Protein AF-A0A1J5KCP3-F1 (afdb_monomer_lite)

Foldseek 3Di:
DDPDDDDPPPPPPPPFFDFLVNLQADWDKAKFWFFDDDVSPWIKMWIWTDDRQKIKIWIDRDPQQIKIWIFRLQDPDQWIFIDPPDTDIGGDPDALVVDDDPLNVVLVVVLCCLVPRQLVGFDDDCRHCPGSNVVSNSVNLSSCCCSHVVDRDDPPDGRRVSVVVVVVPVPDDDPVQDQPPVPSDTPD

Secondary structure (DSSP, 8-state):
---------------PPPPHHHHHH--EEEEEEEEESSTT-EEEEEEEEEETTEEEEEEESSTT-EEEEEEETTSSSPEEEEESSSEEEEE--S-TTT---HHHHHHHHHHHIIIIIIITT--S-TT-TTSHHHHHHHHHHHHIIIIIT-PPP-TT---THHHHHHHHTTSS---S--B-TTT--B--

Sequence (188 aa):
MRLLKYSLILLSLNTFSFSGTDCFDSSFEVGVSHKSFPFGLLEKSLTVTKKGCELTFAHNQWKYLNKKWVVDICRDPIHIKAAEGSVDVFRKIASCNTVKNSFCKQYTKLKRVIEDDGLIFASGVKSEIESDHGKVYCSYVLIEEYLKKSVVFNKGQNYDHILKNNRNETASEDSGFSVDPTSGKANF

Structure (mmCIF, N/CA/C/O backbone):
data_AF-A0A1J5KCP3-F1
#
_entry.id   AF-A0A1J5KCP3-F1
#
loop_
_atom_site.group_PDB
_atom_site.id
_atom_site.type_symbol
_atom_site.label_atom_id
_atom_site.label_alt_id
_atom_site.label_comp_id
_atom_site.label_asym_id
_atom_site.label_entity_id
_atom_site.label_seq_id
_atom_site.pdbx_PDB_ins_code
_atom_site.Cartn_x
_atom_site.Cartn_y
_atom_site.Cartn_z
_atom_site.occupancy
_atom_site.B_iso_or_equiv
_atom_site.auth_seq_id
_atom_site.auth_comp_id
_atom_site.auth_asym_id
_atom_site.auth_atom_id
_atom_site.pdbx_PDB_model_num
ATOM 1 N N . MET A 1 1 ? -42.692 -4.786 47.411 1.00 42.44 1 MET A N 1
ATOM 2 C CA . MET A 1 1 ? -41.722 -3.989 46.625 1.00 42.44 1 MET A CA 1
ATOM 3 C C . MET A 1 1 ? -40.422 -4.781 46.506 1.00 42.44 1 MET A C 1
ATOM 5 O O . MET A 1 1 ? -39.677 -4.850 47.472 1.00 42.44 1 MET A O 1
ATOM 9 N N . ARG A 1 2 ? -40.179 -5.462 45.377 1.00 50.09 2 ARG A N 1
ATOM 10 C CA . ARG A 1 2 ? -38.896 -6.130 45.094 1.00 50.09 2 ARG A CA 1
ATOM 11 C C . ARG A 1 2 ? -38.138 -5.266 44.093 1.00 50.09 2 ARG A C 1
ATOM 13 O O . ARG A 1 2 ? -38.454 -5.272 42.910 1.00 50.09 2 ARG A O 1
ATOM 20 N N . LEU A 1 3 ? -37.184 -4.491 44.597 1.00 53.41 3 LEU A N 1
ATOM 21 C CA . LEU A 1 3 ? -36.225 -3.761 43.777 1.00 53.41 3 LEU A CA 1
ATOM 22 C C . LEU A 1 3 ? -35.253 -4.790 43.190 1.00 53.41 3 LEU A C 1
ATOM 24 O O . LEU A 1 3 ? -34.430 -5.358 43.909 1.00 53.41 3 LEU A O 1
ATOM 28 N N . LEU A 1 4 ? -35.398 -5.074 41.896 1.00 56.28 4 LEU A N 1
ATOM 29 C CA . LEU A 1 4 ? -34.387 -5.785 41.121 1.00 56.28 4 LEU A CA 1
ATOM 30 C C . LEU A 1 4 ? -33.109 -4.942 41.150 1.00 56.28 4 LEU A C 1
ATOM 32 O O . LEU A 1 4 ? -33.048 -3.844 40.604 1.00 56.28 4 LEU A O 1
ATOM 36 N N . LYS A 1 5 ? -32.111 -5.461 41.866 1.00 52.34 5 LYS A N 1
ATOM 37 C CA . LYS A 1 5 ? -30.745 -4.948 41.913 1.00 52.34 5 LYS A CA 1
ATOM 38 C C . LYS A 1 5 ? -30.157 -5.077 40.507 1.00 52.34 5 LYS A C 1
ATOM 40 O O . LYS A 1 5 ? -29.819 -6.180 40.087 1.00 52.34 5 LYS A O 1
ATOM 45 N N . TYR A 1 6 ? -30.073 -3.971 39.775 1.00 59.84 6 TYR A N 1
ATOM 46 C CA . TYR A 1 6 ? -29.379 -3.925 38.493 1.00 59.84 6 TYR A CA 1
ATOM 47 C C . TYR A 1 6 ? -27.887 -4.173 38.729 1.00 59.84 6 TYR A C 1
ATOM 49 O O . TYR A 1 6 ? -27.169 -3.314 39.236 1.00 59.84 6 TYR A O 1
ATOM 57 N N . SER A 1 7 ? -27.432 -5.379 38.396 1.00 62.53 7 SER A N 1
ATOM 58 C CA . SER A 1 7 ? -26.014 -5.691 38.274 1.00 62.53 7 SER A CA 1
ATOM 59 C C . SER A 1 7 ? -25.543 -5.121 36.936 1.00 62.53 7 SER A C 1
ATOM 61 O O . SER A 1 7 ? -25.812 -5.694 35.882 1.00 62.53 7 SER A O 1
ATOM 63 N N . LEU A 1 8 ? -24.913 -3.944 36.967 1.00 60.94 8 LEU A N 1
ATOM 64 C CA . LEU A 1 8 ? -24.155 -3.435 35.827 1.00 60.94 8 LEU A CA 1
ATOM 65 C C . LEU A 1 8 ? -22.903 -4.304 35.680 1.00 60.94 8 LEU A C 1
ATOM 67 O O . LEU A 1 8 ? -21.910 -4.114 36.380 1.00 60.94 8 LEU A O 1
ATOM 71 N N . ILE A 1 9 ? -22.967 -5.276 34.774 1.00 63.09 9 ILE A N 1
ATOM 72 C CA . ILE A 1 9 ? -21.787 -5.984 34.287 1.00 63.09 9 ILE A CA 1
ATOM 73 C C . ILE A 1 9 ? -21.024 -4.987 33.407 1.00 63.09 9 ILE A C 1
ATOM 75 O O . ILE A 1 9 ? -21.387 -4.747 32.258 1.00 63.09 9 ILE A O 1
ATOM 79 N N . LEU A 1 10 ? -19.993 -4.362 33.978 1.00 58.03 10 LEU A N 1
ATOM 80 C CA . LEU A 1 10 ? -18.979 -3.607 33.245 1.00 58.03 10 LEU A CA 1
ATOM 81 C C . LEU A 1 10 ? -18.179 -4.601 32.396 1.00 58.03 10 LEU A C 1
ATOM 83 O O . LEU A 1 10 ? -17.215 -5.204 32.864 1.00 58.03 10 LEU A O 1
ATOM 87 N N . LEU A 1 11 ? -18.614 -4.809 31.154 1.00 57.25 11 LEU A N 1
ATOM 88 C CA . LEU A 1 11 ? -17.836 -5.537 30.161 1.00 57.25 11 LEU A CA 1
ATOM 89 C C . LEU A 1 11 ? -16.662 -4.634 29.761 1.00 57.25 11 LEU A C 1
ATOM 91 O O . LEU A 1 11 ? -16.836 -3.660 29.029 1.00 57.25 11 LEU A O 1
ATOM 95 N N . SER A 1 12 ? -15.471 -4.912 30.289 1.00 56.56 12 SER A N 1
ATOM 96 C CA . SER A 1 12 ? -14.239 -4.278 29.830 1.00 56.56 12 SER A CA 1
ATOM 97 C C . SER A 1 12 ? -13.985 -4.706 28.385 1.00 56.56 12 SER A C 1
ATOM 99 O O . SER A 1 12 ? -13.518 -5.811 28.106 1.00 56.56 12 SER A O 1
ATOM 101 N N . LEU A 1 13 ? -14.337 -3.831 27.443 1.00 56.34 13 LEU A N 1
ATOM 102 C CA . LEU A 1 13 ? -13.966 -3.977 26.042 1.00 56.34 13 LEU A CA 1
ATOM 103 C C . LEU A 1 13 ? -12.448 -3.799 25.950 1.00 56.34 13 LEU A C 1
ATOM 105 O O . LEU A 1 13 ? -11.940 -2.682 25.910 1.00 56.34 13 LEU A O 1
ATOM 109 N N . ASN A 1 14 ? -11.711 -4.907 25.972 1.00 55.12 14 ASN A N 1
ATOM 110 C CA . ASN A 1 14 ? -10.307 -4.897 25.593 1.00 55.12 14 ASN A CA 1
ATOM 111 C C . ASN A 1 14 ? -10.249 -4.634 24.083 1.00 55.12 14 ASN A C 1
ATOM 113 O O . ASN A 1 14 ? -10.581 -5.515 23.289 1.00 55.12 14 ASN A O 1
ATOM 117 N N . THR A 1 15 ? -9.861 -3.424 23.682 1.00 60.91 15 THR A N 1
ATOM 118 C CA . THR A 1 15 ? -9.548 -3.116 22.285 1.00 60.91 15 THR A CA 1
ATOM 119 C C . THR A 1 15 ? -8.184 -3.721 21.958 1.00 60.91 15 THR A C 1
ATOM 121 O O . THR A 1 15 ? -7.128 -3.122 22.154 1.00 60.91 15 THR A O 1
ATOM 124 N N . PHE A 1 16 ? -8.182 -4.980 21.521 1.00 75.00 16 PHE A N 1
ATOM 125 C CA . PHE A 1 16 ? -6.964 -5.603 21.017 1.00 75.00 16 PHE A CA 1
ATOM 126 C C . PHE A 1 16 ? -6.602 -4.989 19.662 1.00 75.00 16 PHE A C 1
ATOM 128 O O . PHE A 1 16 ? -7.460 -4.809 18.800 1.00 75.00 16 PHE A O 1
ATOM 135 N N . SER A 1 17 ? -5.319 -4.669 19.475 1.00 87.00 17 SER A N 1
ATOM 136 C CA . SER A 1 17 ? -4.794 -4.283 18.163 1.00 87.00 17 SER A CA 1
ATOM 137 C C . SER A 1 17 ? -5.056 -5.401 17.157 1.00 87.00 17 SER A C 1
ATOM 139 O O . SER A 1 17 ? -4.827 -6.564 17.493 1.00 87.00 17 SER A O 1
ATOM 141 N N . PHE A 1 18 ? -5.435 -5.057 15.923 1.00 92.31 18 PHE A N 1
ATOM 142 C CA . PHE A 1 18 ? -5.569 -6.059 14.865 1.00 92.31 18 PHE A CA 1
ATOM 143 C C . PHE A 1 18 ? -4.236 -6.783 14.626 1.00 92.31 18 PHE A C 1
ATOM 145 O O . PHE A 1 18 ? -3.155 -6.198 14.790 1.00 92.31 18 PHE A O 1
ATOM 152 N N . SER A 1 19 ? -4.317 -8.065 14.278 1.00 94.25 19 SER A N 1
ATOM 153 C CA . SER A 1 19 ? -3.173 -8.911 13.949 1.00 94.25 19 SER A CA 1
ATOM 154 C C . SER A 1 19 ? -2.824 -8.839 12.460 1.00 94.25 19 SER A C 1
ATOM 156 O O . SER A 1 19 ? -3.595 -8.365 11.626 1.00 94.25 19 SER A O 1
ATOM 158 N N . GLY A 1 20 ? -1.630 -9.303 12.094 1.00 95.19 20 GLY A N 1
ATOM 159 C CA . GLY A 1 20 ? -1.231 -9.335 10.686 1.00 95.19 20 GLY A CA 1
ATOM 160 C C . GLY A 1 20 ? -2.112 -10.268 9.856 1.00 95.19 20 GLY A C 1
ATOM 161 O O . GLY A 1 20 ? -2.428 -9.954 8.709 1.00 95.19 20 GLY A O 1
ATOM 162 N N . THR A 1 21 ? -2.574 -11.363 10.464 1.00 95.44 21 THR A N 1
ATOM 163 C CA . THR A 1 21 ? -3.552 -12.266 9.850 1.00 95.44 21 THR A CA 1
ATOM 164 C C . THR A 1 21 ? -4.902 -11.569 9.657 1.00 95.44 21 THR A C 1
ATOM 166 O O . THR A 1 21 ? -5.432 -11.607 8.550 1.00 95.44 21 THR A O 1
ATOM 169 N N . ASP A 1 22 ? -5.398 -10.817 10.651 1.00 94.88 22 ASP A N 1
ATOM 170 C CA . ASP A 1 22 ? -6.645 -10.038 10.510 1.00 94.88 22 ASP A CA 1
ATOM 171 C C . ASP A 1 22 ? -6.549 -9.025 9.362 1.00 94.88 22 ASP A C 1
ATOM 173 O O . ASP A 1 22 ? -7.469 -8.882 8.558 1.00 94.88 22 ASP A O 1
ATOM 177 N N . CYS A 1 23 ? -5.407 -8.344 9.241 1.00 96.31 23 CYS A N 1
ATOM 178 C CA . CYS A 1 23 ? -5.148 -7.434 8.130 1.00 96.31 23 CYS A CA 1
ATOM 179 C C . CYS A 1 23 ? -5.203 -8.157 6.777 1.00 96.31 23 CYS A C 1
ATOM 181 O O . CYS A 1 23 ? -5.888 -7.69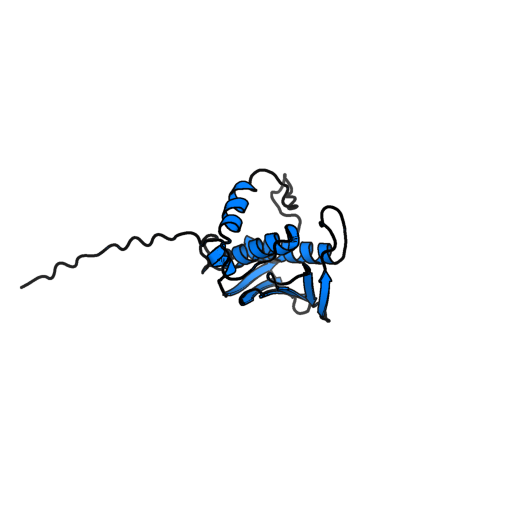8 5.857 1.00 96.31 23 CYS A O 1
ATOM 183 N N . PHE A 1 24 ? -4.532 -9.304 6.654 1.00 97.25 24 PHE A N 1
ATOM 184 C CA . PHE A 1 24 ? -4.537 -10.098 5.429 1.00 97.25 24 PHE A CA 1
ATOM 185 C C . PHE A 1 24 ? -5.931 -10.638 5.068 1.00 97.25 24 PHE A C 1
ATOM 187 O O . PHE A 1 24 ? -6.303 -10.583 3.895 1.00 97.25 24 PHE A O 1
ATOM 194 N N . ASP A 1 25 ? -6.726 -11.090 6.034 1.00 96.06 25 ASP A N 1
ATOM 195 C CA . ASP A 1 25 ? -8.033 -11.707 5.770 1.00 96.06 25 ASP A CA 1
ATOM 196 C C . ASP A 1 25 ? -9.175 -10.689 5.617 1.00 96.06 25 ASP A C 1
ATOM 198 O O . ASP A 1 25 ? -10.185 -10.972 4.965 1.00 96.06 25 ASP A O 1
ATOM 202 N N . SER A 1 26 ? -9.014 -9.476 6.153 1.00 95.50 26 SER A N 1
ATOM 203 C CA . SER A 1 26 ? -10.031 -8.422 6.084 1.00 95.50 26 SER A CA 1
ATOM 204 C C . SER A 1 26 ? -10.374 -7.993 4.650 1.00 95.50 26 SER A C 1
ATOM 206 O O . SER A 1 26 ? -9.583 -8.113 3.711 1.00 95.50 26 SER A O 1
ATOM 208 N N . SER A 1 27 ? -11.574 -7.448 4.464 1.00 97.62 27 SER A N 1
ATOM 209 C CA . SER A 1 27 ? -11.957 -6.724 3.250 1.00 97.62 27 SER A CA 1
ATOM 210 C C . SER A 1 27 ? -12.598 -5.408 3.657 1.00 97.62 27 SER A C 1
ATOM 212 O O . SER A 1 27 ? -13.453 -5.386 4.537 1.00 97.62 27 SER A O 1
ATOM 214 N N . PHE A 1 28 ? -12.166 -4.315 3.039 1.00 98.25 28 PHE A N 1
ATOM 215 C CA . PHE A 1 28 ? -12.591 -2.975 3.421 1.00 98.25 28 PHE A CA 1
ATOM 216 C C . PHE A 1 28 ? -12.477 -1.998 2.255 1.00 98.25 28 PHE A C 1
ATOM 218 O O . PHE A 1 28 ? -11.768 -2.227 1.272 1.00 98.25 28 PHE A O 1
ATOM 225 N N . GLU A 1 29 ? -13.155 -0.871 2.411 1.00 98.38 29 GLU A N 1
ATOM 226 C CA . GLU A 1 29 ? -12.998 0.316 1.588 1.00 98.38 29 GLU A CA 1
ATOM 227 C C . GLU A 1 29 ? -12.831 1.516 2.522 1.00 98.38 29 GLU A C 1
ATOM 229 O O . GLU A 1 29 ? -13.522 1.616 3.538 1.00 98.38 29 GLU A O 1
ATOM 234 N N . VAL A 1 30 ? -11.872 2.384 2.215 1.00 98.25 30 VAL A N 1
ATOM 235 C CA . VAL A 1 30 ? -11.589 3.604 2.976 1.00 98.25 30 VAL A CA 1
ATOM 236 C C . VAL A 1 30 ? -11.253 4.735 2.014 1.00 98.25 30 VAL A C 1
ATOM 238 O O . VAL A 1 30 ? -10.508 4.538 1.054 1.00 98.25 30 VAL A O 1
ATOM 241 N N . GLY A 1 31 ? -11.805 5.918 2.276 1.00 97.25 31 GLY A N 1
ATOM 242 C CA . GLY A 1 31 ? -11.489 7.151 1.566 1.00 97.25 31 GLY A CA 1
ATOM 243 C C . GLY A 1 31 ? -10.870 8.163 2.522 1.00 97.25 31 GLY A C 1
ATOM 244 O O . GLY A 1 31 ? -11.441 8.445 3.570 1.00 97.25 31 GLY A O 1
ATOM 245 N N . VAL A 1 32 ? -9.716 8.712 2.157 1.00 96.44 32 VAL A N 1
ATOM 246 C CA . VAL A 1 32 ? -9.041 9.794 2.878 1.00 96.44 32 VAL A CA 1
ATOM 247 C C . VAL A 1 32 ? -9.004 11.006 1.961 1.00 96.44 32 VAL A C 1
ATOM 249 O O . VAL A 1 32 ? -8.515 10.905 0.838 1.00 96.44 32 VAL A O 1
ATOM 252 N N . SER A 1 33 ? -9.518 12.140 2.432 1.00 93.56 33 SER A N 1
ATOM 253 C CA . SER A 1 33 ? -9.486 13.412 1.707 1.00 93.56 33 SER A CA 1
ATOM 254 C C . SER A 1 33 ? -8.881 14.503 2.575 1.00 93.56 33 SER A C 1
ATOM 256 O O . SER A 1 33 ? -9.186 14.602 3.764 1.00 93.56 33 SER A O 1
ATOM 258 N N . HIS A 1 34 ? -8.074 15.374 1.976 1.00 90.62 34 HIS A N 1
ATOM 259 C CA . HIS A 1 34 ? -7.542 16.545 2.661 1.00 90.62 34 HIS A CA 1
ATOM 260 C C . HIS A 1 34 ? -7.319 17.721 1.704 1.00 90.62 34 HIS A C 1
ATOM 262 O O . HIS A 1 34 ? -7.209 17.581 0.483 1.00 90.62 34 HIS A O 1
ATOM 268 N N . LYS A 1 35 ? -7.240 18.921 2.286 1.00 86.44 35 LYS A N 1
ATOM 269 C CA . LYS A 1 35 ? -6.920 20.148 1.552 1.00 86.44 35 LYS A CA 1
ATOM 270 C C . LYS A 1 35 ? -5.424 20.208 1.231 1.00 86.44 35 LYS A C 1
ATOM 272 O O . LYS A 1 35 ? -4.589 19.773 2.022 1.00 86.44 35 LYS A O 1
ATOM 277 N N . SER A 1 36 ? -5.087 20.786 0.084 1.00 77.06 36 SER A N 1
ATOM 278 C CA . SER A 1 36 ? -3.728 20.886 -0.451 1.00 77.06 36 SER A CA 1
ATOM 279 C C . SER A 1 36 ? -3.433 22.272 -1.050 1.00 77.06 36 SER A C 1
ATOM 281 O O . SER A 1 36 ? -4.330 23.091 -1.268 1.00 77.06 36 SER A O 1
ATOM 283 N N . PHE A 1 37 ? -2.143 22.572 -1.225 1.00 68.94 37 PHE A N 1
ATOM 284 C CA . PHE A 1 37 ? -1.622 23.871 -1.672 1.00 68.94 37 PHE A CA 1
ATOM 285 C C . PHE A 1 37 ? -1.945 24.153 -3.157 1.00 68.94 37 PHE A C 1
ATOM 287 O O . PHE A 1 37 ? -1.941 23.207 -3.945 1.00 68.94 37 PHE A O 1
ATOM 294 N N . PRO A 1 38 ? -2.134 25.423 -3.582 1.00 53.97 38 PRO A N 1
ATOM 295 C CA . PRO A 1 38 ? -2.106 26.668 -2.801 1.00 53.97 38 PRO A CA 1
ATOM 296 C C . PRO A 1 38 ? -3.409 26.976 -2.044 1.00 53.97 38 PRO A C 1
ATOM 298 O O . PRO A 1 38 ? -4.512 26.735 -2.527 1.00 53.97 38 PRO A O 1
ATOM 301 N N . PHE A 1 39 ? -3.256 27.528 -0.833 1.00 72.25 39 PHE A N 1
ATOM 302 C CA . PHE A 1 39 ? -4.323 28.036 0.054 1.00 72.25 39 PHE A CA 1
ATOM 303 C C . PHE A 1 39 ? -5.401 27.033 0.505 1.00 72.25 39 PHE A C 1
ATOM 305 O O . PHE A 1 39 ? -6.471 27.440 0.950 1.00 72.25 39 PHE A O 1
ATOM 312 N N . GLY A 1 40 ? -5.152 25.723 0.409 1.00 68.44 40 GLY A N 1
ATOM 313 C CA . GLY A 1 40 ? -6.154 24.718 0.776 1.00 68.44 40 GLY A CA 1
ATOM 314 C C . GLY A 1 40 ? -7.366 24.705 -0.162 1.00 68.44 40 GLY A C 1
ATOM 315 O O . GLY A 1 40 ? -8.432 24.229 0.225 1.00 68.44 40 GLY A O 1
ATOM 316 N N . LEU A 1 41 ? -7.214 25.267 -1.365 1.00 71.81 41 LEU A N 1
ATOM 317 C CA . LEU A 1 41 ? -8.269 25.361 -2.375 1.00 71.81 41 LEU A CA 1
ATOM 318 C C . LEU A 1 41 ? -8.432 24.061 -3.166 1.00 71.81 41 LEU A C 1
ATOM 320 O O . LEU A 1 41 ? -9.475 23.847 -3.778 1.00 71.81 41 LEU A O 1
ATOM 324 N N . LEU A 1 42 ? -7.405 23.209 -3.172 1.00 78.06 42 LEU A N 1
ATOM 325 C CA . LEU A 1 42 ? -7.407 21.943 -3.893 1.00 78.06 42 LEU A CA 1
ATOM 326 C C . LEU A 1 42 ? -7.634 20.794 -2.915 1.00 78.06 42 LEU A C 1
ATOM 328 O O . LEU A 1 42 ? -6.934 20.686 -1.910 1.00 78.06 42 LEU A O 1
ATOM 332 N N . GLU A 1 43 ? -8.589 19.924 -3.211 1.00 84.75 43 GLU A N 1
ATOM 333 C CA . GLU A 1 43 ? -8.804 18.687 -2.464 1.00 84.75 43 GLU A CA 1
ATOM 334 C C .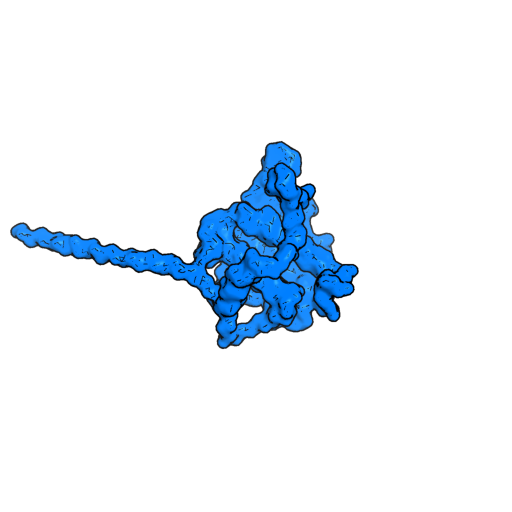 GLU A 1 43 ? -8.063 17.542 -3.154 1.00 84.75 43 GLU A C 1
ATOM 336 O O . GLU A 1 43 ? -8.205 17.348 -4.364 1.00 84.75 43 GLU A O 1
ATOM 341 N N . LYS A 1 44 ? -7.270 16.802 -2.379 1.00 89.69 44 LYS A N 1
ATOM 342 C CA . LYS A 1 44 ? -6.718 15.512 -2.789 1.00 89.69 44 LYS A CA 1
ATOM 343 C C . LYS A 1 44 ? -7.472 14.412 -2.072 1.00 89.69 44 LYS A C 1
ATOM 345 O O . LYS A 1 44 ? -7.820 14.579 -0.901 1.00 89.69 44 LYS A O 1
ATOM 350 N N . SER A 1 45 ? -7.680 13.291 -2.751 1.00 92.81 45 SER A N 1
ATOM 351 C CA . SER A 1 45 ? -8.302 12.125 -2.135 1.00 92.81 45 SER A CA 1
ATOM 352 C C . SER A 1 45 ? -7.667 10.810 -2.560 1.00 92.81 45 SER A C 1
ATOM 354 O O . SER A 1 45 ? -7.417 10.567 -3.742 1.00 92.81 45 SER A O 1
ATOM 356 N N . LEU A 1 46 ? -7.434 9.940 -1.583 1.00 96.38 46 LEU A N 1
ATOM 357 C CA . LEU A 1 46 ? -7.002 8.562 -1.754 1.00 96.38 46 LEU A CA 1
ATOM 358 C C . LEU A 1 46 ? -8.137 7.631 -1.331 1.00 96.38 46 LEU A C 1
ATOM 360 O O . LEU A 1 46 ? -8.568 7.642 -0.184 1.00 96.38 46 LEU A O 1
ATOM 364 N N . THR A 1 47 ? -8.592 6.781 -2.243 1.00 97.75 47 THR A N 1
ATOM 365 C CA . THR A 1 47 ? -9.467 5.649 -1.925 1.00 97.75 47 THR A CA 1
ATOM 366 C C . THR A 1 47 ? -8.669 4.358 -1.985 1.00 97.75 47 THR A C 1
ATOM 368 O O . THR A 1 47 ? -8.022 4.073 -2.997 1.00 97.75 47 THR A O 1
ATOM 371 N N . VAL A 1 48 ? -8.734 3.568 -0.916 1.00 98.50 48 VAL A N 1
ATOM 372 C CA . VAL A 1 48 ? -8.143 2.233 -0.840 1.00 98.50 48 VAL A CA 1
ATOM 373 C C . VAL A 1 48 ? -9.253 1.204 -0.701 1.00 98.50 48 VAL A C 1
ATOM 375 O O . VAL A 1 48 ? -10.063 1.262 0.221 1.00 98.50 48 VAL A O 1
ATOM 378 N N . THR A 1 49 ? -9.272 0.235 -1.608 1.00 98.69 49 THR A N 1
ATOM 379 C CA . THR A 1 49 ? -10.202 -0.892 -1.575 1.00 98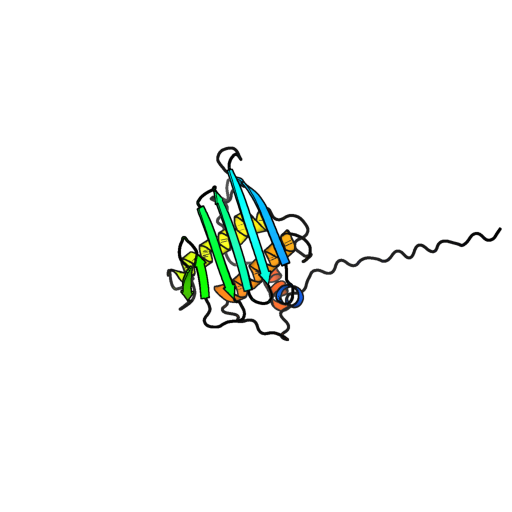.69 49 THR A CA 1
ATOM 380 C C . THR A 1 49 ? -9.409 -2.184 -1.497 1.00 98.69 49 THR A C 1
ATOM 382 O O . THR A 1 49 ? -8.609 -2.470 -2.387 1.00 98.69 49 THR A O 1
ATOM 385 N N . LYS A 1 50 ? -9.666 -2.991 -0.470 1.00 98.38 50 LYS A N 1
ATOM 386 C CA . LYS A 1 50 ? -9.110 -4.334 -0.315 1.00 98.38 50 LYS A CA 1
ATOM 387 C C . LYS A 1 50 ? -10.221 -5.367 -0.458 1.00 98.38 50 LYS A C 1
ATOM 389 O O . LYS A 1 50 ? -11.178 -5.368 0.315 1.00 98.38 50 LYS A O 1
ATOM 394 N N . LYS A 1 51 ? -10.081 -6.266 -1.433 1.00 97.56 51 LYS A N 1
ATOM 395 C CA . LYS A 1 51 ? -10.995 -7.393 -1.672 1.00 97.56 51 LYS A CA 1
ATOM 396 C C . LYS A 1 51 ? -10.187 -8.682 -1.725 1.00 97.56 51 LYS A C 1
ATOM 398 O O . LYS A 1 51 ? -9.587 -9.012 -2.748 1.00 97.56 51 LYS A O 1
ATOM 403 N N . GLY A 1 52 ? -10.140 -9.404 -0.606 1.00 95.38 52 GLY A N 1
ATOM 404 C CA . GLY A 1 52 ? -9.229 -10.540 -0.458 1.00 95.38 52 GLY A CA 1
ATOM 405 C C . GLY A 1 52 ? -7.774 -10.111 -0.685 1.00 95.38 52 GLY A C 1
ATOM 406 O O . GLY A 1 52 ? -7.272 -9.258 0.044 1.00 95.38 52 GLY A O 1
ATOM 407 N N . CYS A 1 53 ? -7.121 -10.678 -1.704 1.00 96.69 53 CYS A N 1
ATOM 408 C CA . CYS A 1 53 ? -5.726 -10.389 -2.063 1.00 96.69 53 CYS A CA 1
ATOM 409 C C . CYS A 1 53 ? -5.537 -9.162 -2.972 1.00 96.69 53 CYS A C 1
ATOM 411 O O . CYS A 1 53 ? -4.405 -8.752 -3.215 1.00 96.69 53 CYS A O 1
ATOM 413 N N . GLU A 1 54 ? -6.608 -8.590 -3.523 1.00 98.19 54 GLU A N 1
ATOM 414 C CA . GLU A 1 54 ? -6.485 -7.440 -4.417 1.00 98.19 54 GLU A CA 1
ATOM 415 C C . GLU A 1 54 ? -6.620 -6.136 -3.626 1.00 98.19 54 GLU A C 1
ATOM 417 O O . GLU A 1 54 ? -7.648 -5.893 -2.987 1.00 98.19 54 GLU A O 1
ATOM 422 N N . LEU A 1 55 ? -5.589 -5.292 -3.695 1.00 98.56 55 LEU A N 1
ATOM 423 C CA . LEU A 1 55 ? -5.617 -3.915 -3.217 1.00 98.56 55 LEU A CA 1
ATOM 424 C C . LEU A 1 55 ? -5.679 -2.961 -4.407 1.00 98.56 55 LEU A C 1
ATOM 426 O O . LEU A 1 55 ? -4.826 -2.987 -5.297 1.00 98.56 55 LEU A O 1
ATOM 430 N N . THR A 1 56 ? -6.685 -2.097 -4.405 1.00 98.31 56 THR A N 1
ATOM 431 C CA . THR A 1 56 ? -6.852 -1.014 -5.370 1.00 98.31 56 THR A CA 1
ATOM 432 C C . THR A 1 56 ? -6.656 0.323 -4.673 1.00 98.31 56 THR A C 1
ATOM 434 O O . THR A 1 56 ? -7.303 0.595 -3.668 1.00 98.31 56 THR A O 1
ATOM 437 N N . PHE A 1 57 ? -5.812 1.173 -5.250 1.00 97.81 57 PHE A N 1
ATOM 438 C CA . PHE A 1 57 ? -5.548 2.533 -4.791 1.00 97.81 57 PHE A CA 1
ATOM 439 C C . PHE A 1 57 ? -5.967 3.495 -5.893 1.00 97.81 57 PHE A C 1
ATOM 441 O O . PHE A 1 57 ? -5.367 3.491 -6.969 1.00 97.81 57 PHE A O 1
ATOM 448 N N . ALA A 1 58 ? -6.998 4.297 -5.651 1.00 95.62 58 ALA A N 1
ATOM 449 C CA . ALA A 1 58 ? -7.439 5.352 -6.551 1.00 95.62 58 ALA A CA 1
ATOM 450 C C . ALA A 1 58 ? -7.093 6.703 -5.926 1.00 95.62 58 ALA A C 1
ATOM 452 O O . ALA A 1 58 ? -7.613 7.051 -4.871 1.00 95.62 58 ALA A O 1
ATOM 453 N N . HIS A 1 59 ? -6.198 7.447 -6.568 1.00 94.00 59 HIS A N 1
ATOM 454 C CA . HIS A 1 59 ? -5.739 8.743 -6.093 1.00 94.00 59 HIS A CA 1
ATOM 455 C C . HIS A 1 59 ? -6.180 9.839 -7.056 1.00 94.00 59 HIS A C 1
ATOM 457 O O . HIS A 1 59 ? -5.853 9.806 -8.247 1.00 94.00 59 HIS A O 1
ATOM 463 N N . ASN A 1 60 ? -6.902 10.817 -6.528 1.00 88.75 60 ASN A N 1
ATOM 464 C CA . ASN A 1 60 ? -7.324 12.011 -7.231 1.00 88.75 60 ASN A CA 1
ATOM 465 C C . ASN A 1 60 ? -6.547 13.203 -6.663 1.00 88.75 60 ASN A C 1
ATOM 467 O O . ASN A 1 60 ? -6.799 13.638 -5.543 1.00 88.75 60 ASN A O 1
ATOM 471 N N . GLN A 1 61 ? -5.583 13.714 -7.435 1.00 72.12 61 GLN A N 1
ATOM 472 C CA . GLN A 1 61 ? -4.867 14.945 -7.078 1.00 72.12 61 GLN A CA 1
ATOM 473 C C . GLN A 1 61 ? -5.605 16.207 -7.556 1.00 72.12 61 GLN A C 1
ATOM 475 O O . GLN A 1 61 ? -5.360 17.289 -7.031 1.00 72.12 61 GLN A O 1
ATOM 480 N N . TRP A 1 62 ? -6.446 16.075 -8.593 1.00 70.56 62 TRP A N 1
ATOM 481 C CA . TRP A 1 62 ? -7.257 17.129 -9.214 1.00 70.56 62 TRP A CA 1
ATOM 482 C C . TRP A 1 62 ? -8.248 16.504 -10.220 1.00 70.56 62 TRP A C 1
ATOM 484 O O . TRP A 1 62 ? -8.054 15.367 -10.646 1.00 70.56 62 TRP A O 1
ATOM 494 N N . LYS A 1 63 ? -9.226 17.277 -10.728 1.00 60.69 63 LYS A N 1
ATOM 495 C CA . LYS A 1 63 ? -10.337 16.845 -11.612 1.00 60.69 63 LYS A CA 1
ATOM 496 C C . LYS A 1 63 ? -9.922 15.973 -12.815 1.00 60.69 63 LYS A C 1
ATOM 498 O O . LYS A 1 63 ? -10.754 15.222 -13.317 1.00 60.69 63 LYS A O 1
ATOM 503 N N . TYR A 1 64 ? -8.662 16.040 -13.256 1.00 63.16 64 TYR A N 1
ATOM 504 C CA . TYR A 1 64 ? -8.145 15.303 -14.417 1.00 63.16 64 TYR A CA 1
ATOM 505 C C . TYR A 1 64 ? -6.879 14.462 -14.156 1.00 63.16 64 TYR A C 1
ATOM 507 O O . TYR A 1 64 ? -6.441 13.751 -15.054 1.00 63.16 64 TYR A O 1
ATOM 515 N N . LEU A 1 65 ? -6.285 14.506 -12.957 1.00 74.94 65 LEU A N 1
ATOM 516 C CA . LEU A 1 65 ? -5.033 13.796 -12.637 1.00 74.94 65 LEU A CA 1
ATOM 517 C C . LEU A 1 65 ? -5.303 12.577 -11.753 1.00 74.94 65 LEU A C 1
ATOM 519 O O . LEU A 1 65 ? -4.770 12.446 -10.649 1.00 74.94 65 LEU A O 1
ATOM 523 N N . ASN A 1 66 ? -6.158 11.692 -12.259 1.00 86.25 66 ASN A N 1
ATOM 524 C CA . ASN A 1 66 ? -6.522 10.455 -11.583 1.00 86.25 66 ASN A CA 1
ATOM 525 C C . ASN A 1 66 ? -5.465 9.387 -11.850 1.00 86.25 66 ASN A C 1
ATOM 527 O O . ASN A 1 66 ? -5.122 9.110 -13.000 1.00 86.25 66 ASN A O 1
ATOM 531 N N . LYS A 1 67 ? -4.975 8.764 -10.784 1.00 91.50 67 LYS A N 1
ATOM 532 C CA . LYS A 1 67 ? -4.083 7.610 -10.851 1.00 91.50 67 LYS A CA 1
ATOM 533 C C . LYS A 1 67 ? -4.762 6.430 -10.190 1.00 91.50 67 LYS A C 1
ATOM 535 O O . LYS A 1 67 ? -5.424 6.580 -9.165 1.00 91.50 67 LYS A O 1
ATOM 540 N N . LYS A 1 68 ? -4.578 5.249 -10.769 1.00 94.94 68 LYS A N 1
ATOM 541 C CA . LYS A 1 68 ? -5.069 4.006 -10.185 1.00 94.94 68 LYS A CA 1
ATOM 542 C C . LYS A 1 68 ? -3.967 2.963 -10.180 1.00 94.94 68 LYS A C 1
ATOM 544 O O . LYS A 1 68 ? -3.369 2.711 -11.223 1.00 94.94 68 LYS A O 1
ATOM 549 N N . TRP A 1 69 ? -3.757 2.330 -9.035 1.00 97.69 69 TRP A N 1
ATOM 550 C CA . TRP A 1 69 ? -2.908 1.153 -8.897 1.00 97.69 69 TRP A CA 1
ATOM 551 C C . TRP A 1 69 ? -3.742 -0.035 -8.444 1.00 97.69 69 TRP A C 1
ATOM 553 O O . TRP A 1 69 ? -4.642 0.113 -7.621 1.00 97.69 69 TRP A O 1
ATOM 563 N N . VAL A 1 70 ? -3.438 -1.208 -8.986 1.00 97.69 70 VAL A N 1
ATOM 564 C CA . VAL A 1 70 ? -3.999 -2.485 -8.551 1.00 97.69 70 VAL A CA 1
ATOM 565 C C . VAL A 1 70 ? -2.845 -3.442 -8.294 1.00 97.69 70 VAL A C 1
ATOM 567 O O . VAL A 1 70 ? -1.982 -3.636 -9.158 1.00 97.69 70 VAL A O 1
ATOM 570 N N . VAL A 1 71 ? -2.833 -4.028 -7.103 1.00 98.19 71 VAL A N 1
ATOM 571 C CA . VAL A 1 71 ? -1.807 -4.962 -6.640 1.00 98.19 71 VAL A CA 1
ATOM 572 C C . VAL A 1 71 ? -2.505 -6.216 -6.128 1.00 98.19 71 VAL A C 1
ATOM 574 O O . VAL A 1 71 ? -3.329 -6.137 -5.223 1.00 98.19 71 VAL A O 1
ATOM 577 N N . ASP A 1 72 ? -2.184 -7.366 -6.719 1.00 97.75 72 ASP A N 1
ATOM 578 C CA . ASP A 1 72 ? -2.635 -8.671 -6.231 1.00 97.75 72 ASP A CA 1
ATOM 579 C C . ASP A 1 72 ? -1.491 -9.323 -5.452 1.00 97.75 72 ASP A C 1
ATOM 581 O O . ASP A 1 72 ? -0.548 -9.852 -6.045 1.00 97.75 72 ASP A O 1
ATOM 585 N N . ILE A 1 73 ? -1.564 -9.256 -4.122 1.00 98.19 73 ILE A N 1
ATOM 586 C CA . ILE A 1 73 ? -0.473 -9.683 -3.232 1.00 98.19 73 ILE A CA 1
ATOM 587 C C . ILE A 1 73 ? -0.316 -11.210 -3.145 1.00 98.19 73 ILE A C 1
ATOM 589 O O . ILE A 1 73 ? 0.636 -11.700 -2.540 1.00 98.19 73 ILE A O 1
ATOM 593 N N . CYS A 1 74 ? -1.234 -11.971 -3.745 1.00 97.69 74 CYS A N 1
ATOM 594 C CA . CYS A 1 74 ? -1.218 -13.433 -3.750 1.00 97.69 74 CYS A CA 1
ATOM 595 C C . CYS A 1 74 ? -0.753 -14.020 -5.092 1.00 97.69 74 CYS A C 1
ATOM 597 O O . CYS A 1 74 ? -0.872 -15.226 -5.308 1.00 97.69 74 CYS A O 1
ATOM 599 N N . ARG A 1 75 ? -0.262 -13.190 -6.026 1.00 95.88 75 ARG A N 1
ATOM 600 C CA . ARG A 1 75 ? 0.190 -13.643 -7.349 1.00 95.88 75 ARG A CA 1
ATOM 601 C C . ARG A 1 75 ? 1.655 -13.346 -7.614 1.00 95.88 75 ARG A C 1
ATOM 603 O O . ARG A 1 75 ? 2.131 -12.239 -7.370 1.00 95.88 75 ARG A O 1
ATOM 610 N N . ASP A 1 76 ? 2.296 -14.309 -8.266 1.00 93.94 76 ASP A N 1
ATOM 611 C CA . ASP A 1 76 ? 3.579 -14.141 -8.937 1.00 93.94 76 ASP A CA 1
ATOM 612 C C . ASP A 1 76 ? 3.420 -13.814 -10.434 1.00 93.94 76 ASP A C 1
ATOM 614 O O . ASP A 1 76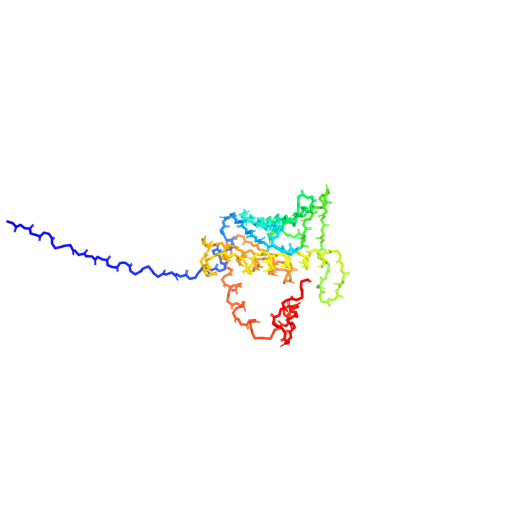 ? 2.434 -14.217 -11.063 1.00 93.94 76 ASP A O 1
ATOM 618 N N . PRO A 1 77 ? 4.397 -13.112 -11.043 1.00 96.00 77 PRO A N 1
ATOM 619 C CA . PRO A 1 77 ? 5.544 -12.468 -10.390 1.00 96.00 77 PRO A CA 1
ATOM 620 C C . PRO A 1 77 ? 5.122 -11.204 -9.623 1.00 96.00 77 PRO A C 1
ATOM 622 O O . PRO A 1 77 ? 4.066 -10.641 -9.910 1.00 96.00 77 PRO A O 1
ATOM 625 N N . ILE A 1 78 ? 5.968 -10.703 -8.717 1.00 98.06 78 ILE A N 1
ATOM 626 C CA . ILE A 1 78 ? 5.732 -9.423 -8.025 1.00 98.06 78 ILE A CA 1
ATOM 627 C C . ILE A 1 78 ? 5.501 -8.300 -9.047 1.00 98.06 78 ILE A C 1
ATOM 629 O O . ILE A 1 78 ? 6.368 -8.019 -9.883 1.00 98.06 78 ILE A O 1
ATOM 633 N N . HIS A 1 79 ? 4.332 -7.658 -9.006 1.00 97.56 79 HIS A N 1
ATOM 634 C CA . HIS A 1 79 ? 3.940 -6.676 -10.016 1.00 97.56 79 HIS A CA 1
ATOM 635 C C . HIS A 1 79 ? 3.012 -5.577 -9.488 1.00 97.56 79 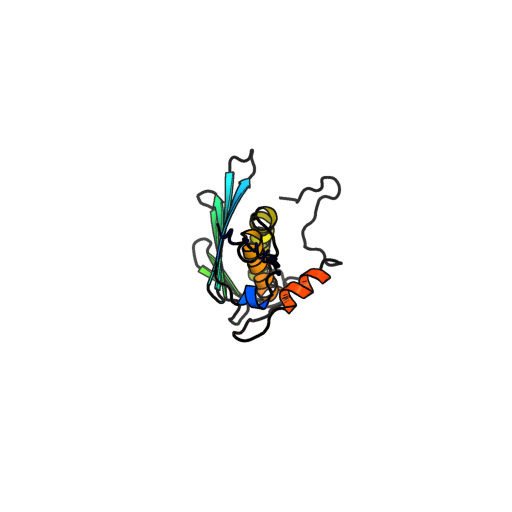HIS A C 1
ATOM 637 O O . HIS A 1 79 ? 2.369 -5.707 -8.453 1.00 97.56 79 HIS A O 1
ATOM 643 N N . ILE A 1 80 ? 2.926 -4.488 -10.250 1.00 97.50 80 ILE A N 1
ATOM 644 C CA . ILE A 1 80 ? 1.982 -3.387 -10.050 1.00 97.50 80 ILE A CA 1
ATOM 645 C C . ILE A 1 80 ? 1.260 -3.172 -11.373 1.00 97.50 80 ILE A C 1
ATOM 647 O O . ILE A 1 80 ? 1.910 -2.989 -12.405 1.00 97.50 80 ILE A O 1
ATOM 651 N N . LYS A 1 81 ? -0.071 -3.160 -11.357 1.00 96.69 81 LYS A N 1
ATOM 652 C CA . LYS A 1 81 ? -0.860 -2.666 -12.488 1.00 96.69 81 LYS A CA 1
ATOM 653 C C . LYS A 1 81 ? -1.142 -1.191 -12.238 1.00 96.69 81 LYS A C 1
ATOM 655 O O . LYS A 1 81 ? -1.704 -0.871 -11.194 1.00 96.69 81 LYS A O 1
ATOM 660 N N . ALA A 1 82 ? -0.760 -0.300 -13.147 1.00 93.94 82 ALA A N 1
ATOM 661 C CA . ALA A 1 82 ? -1.080 1.122 -13.032 1.00 93.94 82 ALA A CA 1
ATOM 662 C C . ALA A 1 82 ? -1.888 1.584 -14.244 1.00 93.94 82 ALA A C 1
ATOM 664 O O . ALA A 1 82 ? -1.621 1.156 -15.365 1.00 93.94 82 ALA A O 1
ATOM 665 N N . ALA A 1 83 ? -2.871 2.450 -14.015 1.00 84.31 83 ALA A N 1
ATOM 666 C CA . ALA A 1 83 ? -3.654 3.071 -15.070 1.00 84.31 83 ALA A CA 1
ATOM 667 C C . ALA A 1 83 ? -3.458 4.592 -15.046 1.00 84.31 83 ALA A C 1
ATOM 669 O O . ALA A 1 83 ? -3.936 5.276 -14.141 1.00 84.31 83 ALA A O 1
ATOM 670 N N . GLU A 1 84 ? -2.763 5.099 -16.065 1.00 68.06 84 GLU A N 1
ATOM 671 C CA . GLU A 1 84 ? -2.637 6.523 -16.416 1.00 68.06 84 GLU A CA 1
ATOM 672 C C . GLU A 1 84 ? -3.221 6.729 -17.843 1.00 68.06 84 GLU A C 1
ATOM 674 O O . GLU A 1 84 ? -2.594 7.325 -18.710 1.00 68.06 84 GLU A O 1
ATOM 679 N N . GLY A 1 85 ? -4.406 6.157 -18.117 1.00 63.72 85 GLY A N 1
ATOM 680 C CA . GLY A 1 85 ? -5.091 6.169 -19.428 1.00 63.72 85 GLY A CA 1
ATOM 681 C C . GLY A 1 85 ? -5.261 4.776 -20.060 1.00 63.72 85 GLY A C 1
ATOM 682 O O . GLY A 1 85 ? -6.351 4.436 -20.513 1.00 63.72 85 GLY A O 1
ATOM 683 N N . SER A 1 86 ? -4.225 3.936 -19.990 1.00 69.69 86 SER A N 1
ATOM 684 C CA . SER A 1 86 ? -4.236 2.498 -20.316 1.00 69.69 86 SER A CA 1
ATOM 685 C C . SER A 1 86 ? -3.681 1.685 -19.144 1.00 69.69 86 SER A C 1
ATOM 687 O O . SER A 1 86 ? -2.963 2.227 -18.306 1.00 69.69 86 SER A O 1
ATOM 689 N N . VAL A 1 87 ? -4.038 0.399 -19.042 1.00 86.56 87 VAL A N 1
ATOM 690 C CA . VAL A 1 87 ? -3.538 -0.476 -17.967 1.00 86.56 87 VAL A CA 1
ATOM 691 C C . VAL A 1 87 ? -2.168 -1.030 -18.346 1.00 86.56 87 VAL A C 1
ATOM 693 O O . VAL A 1 87 ? -2.072 -1.929 -19.179 1.00 86.56 87 VAL A O 1
ATOM 696 N N . ASP A 1 88 ? -1.130 -0.536 -17.678 1.00 93.06 88 ASP A N 1
ATOM 697 C CA . ASP A 1 88 ? 0.237 -1.038 -17.791 1.00 93.06 88 ASP A CA 1
ATOM 698 C C . ASP A 1 88 ? 0.574 -1.971 -16.624 1.00 93.06 88 ASP A C 1
ATOM 700 O O . ASP A 1 88 ? 0.167 -1.742 -15.481 1.00 93.06 88 ASP A O 1
ATOM 704 N N . VAL A 1 89 ? 1.355 -3.021 -16.895 1.00 95.88 89 VAL A N 1
ATOM 705 C CA . VAL A 1 89 ? 1.818 -3.979 -15.879 1.00 95.88 89 VAL A CA 1
ATOM 706 C C . VAL A 1 89 ? 3.328 -3.862 -15.710 1.00 95.88 89 VAL A C 1
ATOM 708 O O . VAL A 1 89 ? 4.097 -4.190 -16.612 1.00 95.88 89 VAL A O 1
ATOM 711 N N . PHE A 1 90 ? 3.760 -3.452 -14.523 1.00 96.31 90 PHE A N 1
ATOM 712 C CA . PHE A 1 90 ? 5.167 -3.307 -14.164 1.00 96.31 90 PHE A CA 1
ATOM 713 C C . PHE A 1 90 ? 5.582 -4.471 -13.271 1.00 96.31 90 PHE A C 1
ATOM 715 O O . PHE A 1 90 ? 4.991 -4.670 -12.215 1.00 96.31 90 PHE A O 1
ATOM 722 N N . ARG A 1 91 ? 6.592 -5.243 -13.677 1.00 97.00 91 ARG A N 1
ATOM 723 C CA . ARG A 1 91 ? 7.087 -6.406 -12.922 1.00 97.00 91 ARG A CA 1
ATOM 724 C C . ARG A 1 91 ? 8.382 -6.068 -12.194 1.00 97.00 91 ARG A C 1
ATOM 726 O O . ARG A 1 91 ? 9.241 -5.375 -12.744 1.00 97.00 91 ARG A O 1
ATOM 733 N N . LYS A 1 92 ? 8.548 -6.592 -10.983 1.00 96.69 92 LYS A N 1
ATOM 734 C CA . LYS A 1 92 ? 9.805 -6.513 -10.241 1.00 96.69 92 LYS A CA 1
ATOM 735 C C . LYS A 1 92 ? 10.815 -7.475 -10.857 1.00 96.69 92 LYS A C 1
ATOM 737 O O . LYS A 1 92 ? 10.522 -8.651 -11.036 1.00 96.69 92 LYS A O 1
ATOM 742 N N . ILE A 1 93 ? 12.004 -6.967 -11.161 1.00 93.88 93 ILE A N 1
ATOM 743 C CA . ILE A 1 93 ? 13.129 -7.767 -11.686 1.00 93.88 93 ILE A CA 1
ATOM 744 C C . ILE A 1 93 ? 14.305 -7.834 -10.706 1.00 93.88 93 ILE A C 1
ATOM 746 O O . ILE A 1 93 ? 15.113 -8.748 -10.773 1.00 93.88 93 ILE A O 1
ATOM 750 N N . ALA A 1 94 ? 14.406 -6.856 -9.804 1.00 93.62 94 ALA A N 1
ATOM 751 C CA . ALA A 1 94 ? 15.432 -6.746 -8.775 1.00 93.62 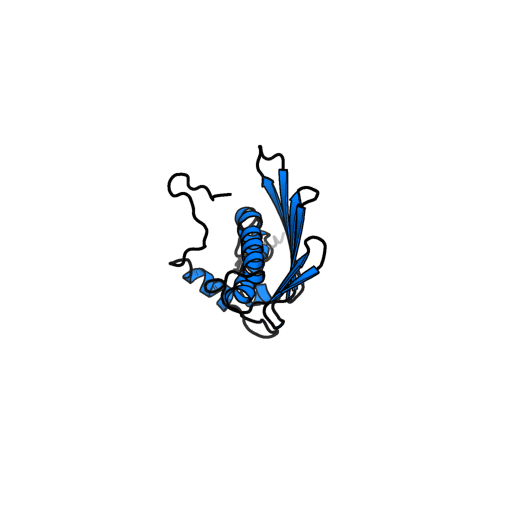94 ALA A CA 1
ATOM 752 C C . ALA A 1 94 ? 14.949 -5.781 -7.677 1.00 93.62 94 ALA A C 1
ATOM 754 O O . ALA A 1 94 ? 13.877 -5.177 -7.793 1.00 93.62 94 ALA A O 1
ATOM 755 N N . SER A 1 95 ? 15.731 -5.641 -6.607 1.00 93.25 95 SER A N 1
ATOM 756 C CA . SER A 1 95 ? 15.466 -4.670 -5.540 1.00 93.25 95 SER A CA 1
ATOM 757 C C . SER A 1 95 ? 15.555 -3.226 -6.048 1.00 93.25 95 SER A C 1
ATOM 759 O O . SER A 1 95 ? 16.436 -2.887 -6.832 1.00 93.25 95 SER A O 1
ATOM 761 N N . CYS A 1 96 ? 14.693 -2.338 -5.552 1.00 92.06 96 CYS A N 1
ATOM 762 C CA . CYS A 1 96 ? 14.736 -0.918 -5.919 1.00 92.06 96 CYS A CA 1
ATOM 763 C C . CYS A 1 96 ? 15.936 -0.157 -5.343 1.00 92.06 96 CYS A C 1
ATOM 765 O O . CYS A 1 96 ? 16.223 0.952 -5.786 1.00 92.06 96 CYS A O 1
ATOM 767 N N . ASN A 1 97 ? 16.678 -0.775 -4.420 1.00 90.56 97 ASN A N 1
ATOM 768 C CA . ASN A 1 97 ? 17.966 -0.258 -3.959 1.00 90.56 97 ASN A CA 1
ATOM 769 C C . ASN A 1 97 ? 19.075 -0.484 -4.999 1.00 90.56 97 ASN A C 1
ATOM 771 O O . ASN A 1 97 ? 20.081 0.218 -4.982 1.00 90.56 97 ASN A O 1
ATOM 775 N N . THR A 1 98 ? 18.903 -1.455 -5.905 1.00 89.62 98 THR A N 1
ATOM 776 C CA . THR A 1 98 ? 19.912 -1.814 -6.911 1.00 89.62 98 THR A CA 1
ATOM 777 C C . THR A 1 98 ? 19.555 -1.328 -8.311 1.00 89.62 98 THR A C 1
ATOM 779 O O . THR A 1 98 ? 20.454 -1.016 -9.089 1.00 89.62 98 THR A O 1
ATOM 782 N N . VAL A 1 99 ? 18.263 -1.229 -8.648 1.00 89.12 99 VAL A N 1
ATOM 783 C CA . VAL A 1 99 ? 17.805 -0.793 -9.976 1.00 89.12 99 VAL A CA 1
ATOM 784 C C . VAL A 1 99 ? 16.819 0.368 -9.902 1.00 89.12 99 VAL A C 1
ATOM 786 O O . VAL A 1 99 ? 15.948 0.427 -9.039 1.00 89.12 99 VAL A O 1
ATOM 789 N N . LYS A 1 100 ? 16.902 1.270 -10.882 1.00 91.19 100 LYS A N 1
ATOM 790 C CA . LYS A 1 100 ? 15.950 2.371 -11.079 1.00 91.19 100 LYS A CA 1
ATOM 791 C C . LYS A 1 100 ? 15.138 2.118 -12.345 1.00 91.19 100 LYS A C 1
ATOM 793 O O . LYS A 1 100 ? 15.476 2.611 -13.415 1.00 91.19 100 LYS A O 1
ATOM 798 N N . ASN A 1 101 ? 14.092 1.302 -12.235 1.00 93.19 101 ASN A N 1
ATOM 799 C CA . ASN A 1 101 ? 13.231 0.933 -13.363 1.00 93.19 101 ASN A CA 1
ATOM 800 C C . ASN A 1 101 ? 11.782 1.427 -13.183 1.00 93.19 101 ASN A C 1
ATOM 802 O O . ASN A 1 101 ? 11.434 2.081 -12.196 1.00 93.19 101 ASN A O 1
ATOM 806 N N . SER A 1 102 ? 10.928 1.113 -14.158 1.00 95.44 102 SER A N 1
ATOM 807 C CA . SER A 1 102 ? 9.518 1.512 -14.172 1.00 95.44 102 SER A CA 1
ATOM 808 C C . SER A 1 102 ? 8.715 0.934 -13.002 1.00 95.44 102 SER A C 1
ATOM 810 O O . SER A 1 102 ? 7.913 1.660 -12.419 1.00 95.44 102 SER A O 1
ATOM 812 N N . PHE A 1 103 ? 8.983 -0.313 -12.597 1.00 96.69 103 PHE A N 1
ATOM 813 C CA . PHE A 1 103 ? 8.404 -0.901 -11.384 1.00 96.69 103 PHE A CA 1
ATOM 814 C C . PHE A 1 103 ? 8.755 -0.074 -10.145 1.00 96.69 103 PHE A C 1
ATOM 816 O O . PHE A 1 103 ? 7.858 0.352 -9.426 1.00 96.69 103 PHE A O 1
ATOM 823 N N . CYS A 1 104 ? 10.037 0.233 -9.937 1.00 96.69 104 CYS A N 1
ATOM 824 C CA . CYS A 1 104 ? 10.486 1.007 -8.783 1.00 96.69 104 CYS A CA 1
ATOM 825 C C . CYS A 1 104 ? 9.908 2.421 -8.776 1.00 96.69 104 CYS A C 1
ATOM 827 O O . CYS A 1 104 ? 9.475 2.897 -7.733 1.00 96.69 104 CYS A O 1
ATOM 829 N N . LYS A 1 105 ? 9.793 3.064 -9.944 1.00 95.50 105 LYS A N 1
ATOM 830 C CA . LYS A 1 105 ? 9.114 4.360 -10.071 1.00 95.50 105 LYS A CA 1
ATOM 831 C C . LYS A 1 105 ? 7.647 4.283 -9.636 1.00 95.50 105 LYS A C 1
ATOM 833 O O . LYS A 1 105 ? 7.177 5.185 -8.948 1.00 95.50 105 LYS A O 1
ATOM 838 N N . GLN A 1 106 ? 6.922 3.240 -10.042 1.00 96.44 106 GLN A N 1
ATOM 839 C CA . GLN A 1 106 ? 5.519 3.059 -9.659 1.00 96.44 106 GLN A CA 1
ATOM 840 C C . GLN A 1 106 ? 5.367 2.710 -8.179 1.00 96.44 106 GLN A C 1
ATOM 842 O O . GLN A 1 106 ? 4.514 3.290 -7.516 1.00 96.44 106 GLN A O 1
ATOM 847 N N . TYR A 1 107 ? 6.232 1.850 -7.644 1.00 97.06 107 TYR A N 1
ATOM 848 C CA . TYR A 1 107 ? 6.266 1.533 -6.220 1.00 97.06 107 TYR A CA 1
ATOM 849 C C . TYR A 1 107 ? 6.529 2.785 -5.370 1.00 97.06 107 TYR A C 1
ATOM 851 O O . TYR A 1 107 ? 5.747 3.071 -4.472 1.00 97.06 107 TYR A O 1
ATOM 859 N N . THR A 1 108 ? 7.545 3.594 -5.695 1.00 95.88 108 THR A N 1
ATOM 860 C CA . THR A 1 108 ? 7.827 4.844 -4.967 1.00 95.88 108 THR A CA 1
ATOM 861 C C . THR A 1 108 ? 6.667 5.836 -5.047 1.00 95.88 108 THR A C 1
ATOM 863 O O . THR A 1 108 ? 6.336 6.459 -4.044 1.00 95.88 108 THR A O 1
ATOM 866 N N . LYS A 1 109 ? 6.025 5.984 -6.217 1.00 95.12 109 LYS A N 1
ATOM 867 C CA . LYS A 1 109 ? 4.827 6.829 -6.358 1.00 95.12 109 LYS A CA 1
ATOM 868 C C . LYS A 1 109 ? 3.688 6.339 -5.460 1.00 95.12 109 LYS A C 1
ATOM 870 O O . LYS A 1 109 ? 3.109 7.145 -4.745 1.00 95.12 109 LYS A O 1
ATOM 875 N N . LEU A 1 110 ? 3.367 5.045 -5.517 1.00 96.94 110 LEU A N 1
ATOM 876 C CA . LEU A 1 110 ? 2.294 4.441 -4.730 1.00 96.94 110 LEU A CA 1
ATOM 877 C C . LEU A 1 110 ? 2.568 4.579 -3.230 1.00 96.94 110 LEU A C 1
ATOM 879 O O . LEU A 1 110 ? 1.695 5.026 -2.496 1.00 96.94 110 LEU A O 1
ATOM 883 N N . LYS A 1 111 ? 3.789 4.251 -2.798 1.00 97.31 111 LYS A N 1
ATOM 884 C CA . LYS A 1 111 ? 4.221 4.357 -1.404 1.00 97.31 111 LYS A CA 1
ATOM 885 C C . LYS A 1 111 ? 4.024 5.773 -0.862 1.00 97.31 111 LYS A C 1
ATOM 887 O O . LYS A 1 111 ? 3.329 5.931 0.133 1.00 97.31 111 LYS A O 1
ATOM 892 N N . ARG A 1 112 ? 4.518 6.789 -1.581 1.00 95.31 112 ARG A N 1
ATOM 893 C CA . ARG A 1 112 ? 4.326 8.199 -1.203 1.00 95.31 112 ARG A CA 1
ATOM 894 C C . ARG A 1 112 ? 2.860 8.584 -1.091 1.00 95.31 112 ARG A C 1
ATOM 896 O O . ARG A 1 112 ? 2.484 9.241 -0.143 1.00 95.31 112 ARG A O 1
ATOM 903 N N . VAL A 1 113 ? 2.012 8.146 -2.021 1.00 95.50 113 VAL A N 1
ATOM 904 C CA . VAL A 1 113 ? 0.570 8.432 -1.944 1.00 95.50 113 VAL A CA 1
ATOM 905 C C . VAL A 1 113 ? -0.062 7.808 -0.696 1.00 95.50 113 VAL A C 1
ATOM 907 O O . VAL A 1 113 ? -0.854 8.462 -0.025 1.00 95.50 113 VAL A O 1
ATOM 910 N N . ILE A 1 114 ? 0.284 6.559 -0.368 1.00 97.38 114 ILE A N 1
ATOM 911 C CA . ILE A 1 114 ? -0.232 5.886 0.832 1.00 97.38 114 ILE A CA 1
ATOM 912 C C . ILE A 1 114 ? 0.258 6.588 2.103 1.00 97.38 114 ILE A C 1
ATOM 914 O O . ILE A 1 114 ? -0.521 6.745 3.035 1.00 97.38 114 ILE A O 1
ATOM 918 N N . GLU A 1 115 ? 1.524 6.998 2.153 1.00 95.81 115 GLU A N 1
ATOM 919 C CA . GLU A 1 115 ? 2.113 7.683 3.307 1.00 95.81 115 GLU A CA 1
ATOM 920 C C . GLU A 1 115 ? 1.570 9.111 3.448 1.00 95.81 115 GLU A C 1
ATOM 922 O O . GLU A 1 115 ? 0.933 9.431 4.453 1.00 95.81 115 GLU A O 1
ATOM 927 N N . ASP A 1 116 ? 1.766 9.935 2.421 1.00 93.69 116 ASP A N 1
ATOM 928 C CA . ASP A 1 116 ? 1.569 11.382 2.472 1.00 93.69 116 ASP A CA 1
ATOM 929 C C . ASP A 1 116 ? 0.096 11.780 2.417 1.00 93.69 116 ASP A C 1
ATOM 931 O O . ASP A 1 116 ? -0.328 12.645 3.175 1.00 93.69 116 ASP A O 1
ATOM 935 N N . ASP A 1 117 ? -0.691 11.155 1.537 1.00 94.31 117 ASP A N 1
ATOM 936 C CA . ASP A 1 117 ? -2.103 11.503 1.331 1.00 94.31 117 ASP A CA 1
ATOM 937 C C . ASP A 1 117 ? -3.046 10.510 2.067 1.00 94.31 117 ASP A C 1
ATOM 939 O O . ASP A 1 117 ? -4.247 10.753 2.190 1.00 94.31 117 ASP A O 1
ATOM 943 N N . GLY A 1 118 ? -2.505 9.396 2.584 1.00 96.69 118 GLY A N 1
ATOM 944 C CA . GLY A 1 118 ? -3.219 8.376 3.357 1.00 96.69 118 GLY A CA 1
ATOM 945 C C . GLY A 1 118 ? -2.904 8.422 4.853 1.00 96.69 118 GLY A C 1
ATOM 946 O O . GLY A 1 118 ? -3.689 8.954 5.631 1.00 96.69 118 GLY A O 1
ATOM 947 N N . LEU A 1 119 ? -1.777 7.841 5.278 1.00 96.25 119 LEU A N 1
ATOM 948 C CA . LEU A 1 119 ? -1.427 7.628 6.691 1.00 96.25 119 LEU A CA 1
ATOM 949 C C . LEU A 1 119 ? -1.388 8.921 7.510 1.00 96.25 119 LEU A C 1
ATOM 951 O O . LEU A 1 119 ? -1.813 8.916 8.664 1.00 96.25 119 LEU A O 1
ATOM 955 N N . ILE A 1 120 ? -0.906 10.023 6.929 1.00 95.12 120 ILE A N 1
ATOM 956 C CA . ILE A 1 120 ? -0.843 11.322 7.616 1.00 95.12 120 ILE A CA 1
ATOM 957 C C . ILE A 1 120 ? -2.243 11.870 7.936 1.00 95.12 120 ILE A C 1
ATOM 959 O O . ILE A 1 120 ? -2.431 12.486 8.985 1.00 95.12 120 ILE A O 1
ATOM 963 N N . PHE A 1 121 ? -3.223 11.655 7.054 1.00 95.75 121 PHE A N 1
ATOM 964 C CA . PHE A 1 121 ? -4.543 12.295 7.137 1.00 95.75 121 PHE A CA 1
ATOM 965 C C . PHE A 1 121 ? -5.678 11.349 7.547 1.00 95.75 121 PHE A C 1
ATOM 967 O O . PHE A 1 121 ? -6.776 11.814 7.857 1.00 95.75 121 PHE A O 1
ATOM 974 N N . ALA A 1 122 ? -5.440 10.038 7.564 1.00 96.69 122 ALA A N 1
ATOM 975 C CA . ALA A 1 122 ? -6.436 9.048 7.940 1.00 96.69 122 ALA A CA 1
ATOM 976 C C . ALA A 1 122 ? -6.840 9.179 9.417 1.00 96.69 122 ALA A C 1
ATOM 978 O O . ALA A 1 122 ? -6.003 9.314 10.316 1.00 96.69 122 ALA A O 1
ATOM 979 N N . SER A 1 123 ? -8.147 9.112 9.663 1.00 96.56 123 SER A N 1
ATOM 980 C CA . SER A 1 123 ? -8.738 9.333 10.979 1.00 96.56 123 SER A CA 1
ATOM 981 C C . SER A 1 123 ? -8.789 8.062 11.840 1.00 96.56 123 SER A C 1
ATOM 983 O O . SER A 1 123 ? -8.778 6.936 11.340 1.00 96.56 123 SER A O 1
ATOM 985 N N . GLY A 1 124 ? -8.874 8.236 13.160 1.00 96.06 124 GLY A N 1
ATOM 986 C CA . GLY A 1 124 ? -9.020 7.131 14.109 1.00 96.06 124 GLY A CA 1
ATOM 987 C C . GLY A 1 124 ? -7.709 6.432 14.489 1.00 96.06 124 GLY A C 1
ATOM 988 O O . GLY A 1 124 ? -6.608 6.914 14.221 1.00 96.06 124 GLY A O 1
ATOM 989 N N . VAL A 1 125 ? -7.831 5.317 15.210 1.00 94.31 125 VAL A N 1
ATOM 990 C CA . VAL A 1 125 ? -6.704 4.660 15.882 1.00 94.31 125 VAL A CA 1
ATOM 991 C C . VAL A 1 125 ? -6.019 3.653 14.955 1.00 94.31 125 VAL A C 1
ATOM 993 O O . VAL A 1 125 ? -6.605 2.640 14.596 1.00 94.31 125 VAL A O 1
ATOM 996 N N . LYS A 1 126 ? -4.724 3.843 14.665 1.00 93.94 126 LYS A N 1
ATOM 997 C CA . LYS A 1 126 ? -3.920 2.951 13.799 1.00 93.94 126 LYS A CA 1
ATOM 998 C C . LYS A 1 126 ? -4.056 1.451 14.105 1.00 93.94 126 LYS A C 1
ATOM 1000 O O . LYS A 1 126 ? -3.947 0.642 13.195 1.00 93.94 126 LYS A O 1
ATOM 1005 N N . SER A 1 127 ? -4.221 1.064 15.369 1.00 91.56 127 SER A N 1
ATOM 1006 C CA . SER A 1 127 ? -4.316 -0.341 15.789 1.00 91.56 127 SER A CA 1
ATOM 1007 C C . SER A 1 127 ? -5.698 -0.971 15.604 1.00 91.56 127 SER A C 1
ATOM 1009 O O . SER A 1 127 ? -5.849 -2.161 15.867 1.00 91.56 127 SER A O 1
ATOM 1011 N N . GLU A 1 128 ? -6.702 -0.215 15.166 1.00 93.62 128 GLU A N 1
ATOM 1012 C CA . GLU A 1 128 ? -8.074 -0.690 14.979 1.00 93.62 128 GLU A CA 1
ATOM 1013 C C . GLU A 1 128 ? -8.383 -0.811 13.487 1.00 93.62 128 GLU A C 1
ATOM 1015 O O . GLU A 1 128 ? -8.451 0.201 12.790 1.00 93.62 128 GLU A O 1
ATOM 1020 N N . ILE A 1 129 ? -8.597 -2.037 12.994 1.00 94.94 129 ILE A N 1
ATOM 1021 C CA . ILE A 1 129 ? -8.829 -2.303 11.561 1.00 94.94 129 ILE A CA 1
ATOM 1022 C C . ILE A 1 129 ? -10.116 -1.653 11.038 1.00 94.94 129 ILE A C 1
ATOM 1024 O O . ILE A 1 129 ? -10.258 -1.445 9.841 1.00 94.94 129 ILE A O 1
ATOM 1028 N N . GLU A 1 130 ? -11.043 -1.298 11.927 1.00 95.12 130 GLU A N 1
ATOM 1029 C CA . GLU A 1 130 ? -12.279 -0.604 11.562 1.00 95.12 130 GLU A CA 1
ATOM 1030 C C . GLU A 1 130 ? -12.084 0.901 11.347 1.00 95.12 130 GLU A C 1
ATOM 1032 O O . GLU A 1 130 ? -12.862 1.521 10.618 1.00 95.12 130 GLU A O 1
ATOM 1037 N N . SER A 1 131 ? -11.031 1.488 11.923 1.00 96.94 131 SER A N 1
ATOM 1038 C CA . SER A 1 131 ? -10.703 2.898 11.717 1.00 96.94 131 SER A CA 1
ATOM 1039 C C . SER A 1 131 ? -10.105 3.143 10.332 1.00 96.94 131 SER A C 1
ATOM 1041 O O . SER A 1 131 ? -9.463 2.262 9.752 1.00 96.94 131 SER A O 1
ATOM 1043 N N . ASP A 1 132 ? -10.250 4.363 9.815 1.00 98.25 132 ASP A N 1
ATOM 1044 C CA . ASP A 1 132 ? -9.654 4.728 8.528 1.00 98.25 132 ASP A CA 1
ATOM 1045 C C . ASP A 1 132 ? -8.130 4.564 8.568 1.00 98.25 132 ASP A C 1
ATOM 1047 O O . ASP A 1 132 ? -7.535 3.976 7.663 1.00 98.25 132 ASP A O 1
ATOM 1051 N N . HIS A 1 133 ? -7.496 5.012 9.656 1.00 97.50 133 HIS A N 1
ATOM 1052 C CA . HIS A 1 133 ? -6.056 4.891 9.851 1.00 97.50 133 HIS A CA 1
ATOM 1053 C C . HIS A 1 133 ? -5.614 3.425 9.869 1.00 97.50 133 HIS A C 1
ATOM 1055 O O . HIS A 1 133 ? -4.640 3.072 9.206 1.00 97.50 133 HIS A O 1
ATOM 1061 N N . GLY A 1 134 ? -6.334 2.547 10.569 1.00 97.38 134 GLY A N 1
ATOM 1062 C CA . GLY A 1 134 ? -6.024 1.118 10.600 1.00 97.38 134 GLY A CA 1
ATOM 1063 C C . GLY A 1 134 ? -6.158 0.442 9.236 1.00 97.38 134 GLY A C 1
ATOM 1064 O O . GLY A 1 134 ? -5.281 -0.339 8.866 1.00 97.38 134 GLY A O 1
ATOM 1065 N N . LYS A 1 135 ? -7.176 0.792 8.439 1.00 98.44 135 LYS A N 1
ATOM 1066 C CA . LYS A 1 135 ? -7.361 0.289 7.060 1.00 98.44 135 LYS A CA 1
ATOM 1067 C C . LYS A 1 135 ? -6.223 0.720 6.136 1.00 98.44 135 LYS A C 1
ATOM 1069 O O . LYS A 1 135 ? -5.663 -0.103 5.401 1.00 98.44 135 LYS A O 1
ATOM 1074 N N . VAL A 1 136 ? -5.836 1.995 6.191 1.00 98.38 136 VAL A N 1
ATOM 1075 C CA . VAL A 1 136 ? -4.712 2.517 5.397 1.00 98.38 136 VAL A CA 1
ATOM 1076 C C . VAL A 1 136 ? -3.392 1.892 5.857 1.00 98.38 136 VAL A C 1
ATOM 1078 O O . VAL A 1 136 ? -2.607 1.452 5.020 1.00 98.38 136 VAL A O 1
ATOM 1081 N N . TYR A 1 137 ? -3.170 1.758 7.167 1.00 98.00 137 TYR A N 1
ATOM 1082 C CA . TYR A 1 137 ? -1.970 1.128 7.724 1.00 98.00 137 TYR A CA 1
ATOM 1083 C C . TYR A 1 137 ? -1.855 -0.354 7.370 1.00 98.00 137 TYR A C 1
ATOM 1085 O O . TYR A 1 137 ? -0.789 -0.800 6.948 1.00 98.00 137 TYR A O 1
ATOM 1093 N N . CYS A 1 138 ? -2.951 -1.107 7.455 1.00 97.88 138 CYS A N 1
ATOM 1094 C CA . CYS A 1 138 ? -2.994 -2.483 6.976 1.00 97.88 138 CYS A CA 1
ATOM 1095 C C . CYS A 1 138 ? -2.591 -2.563 5.494 1.00 97.88 138 CYS A C 1
ATOM 1097 O O . CYS A 1 138 ? -1.719 -3.349 5.120 1.00 97.88 138 CYS A O 1
ATOM 1099 N N . SER A 1 139 ? -3.156 -1.689 4.658 1.00 98.38 139 SER A N 1
ATOM 1100 C CA . SER A 1 139 ? -2.831 -1.632 3.229 1.00 98.38 139 SER A CA 1
ATOM 1101 C C . SER A 1 139 ? -1.356 -1.313 2.979 1.00 98.38 139 SER A C 1
ATOM 1103 O O . SER A 1 139 ? -0.720 -1.975 2.164 1.00 98.38 139 SER A O 1
ATOM 1105 N N . TYR A 1 140 ? -0.797 -0.342 3.707 1.00 98.31 140 TYR A N 1
ATOM 1106 C CA . TYR A 1 140 ? 0.619 0.021 3.648 1.00 98.31 140 TYR A CA 1
ATOM 1107 C C . TYR A 1 140 ? 1.527 -1.176 3.948 1.00 98.31 140 TYR A C 1
ATOM 1109 O O . TYR A 1 140 ? 2.425 -1.482 3.165 1.00 98.31 140 TYR A O 1
ATOM 1117 N N . VAL A 1 141 ? 1.266 -1.895 5.044 1.00 97.50 141 VAL A N 1
ATOM 1118 C CA . VAL A 1 141 ? 2.097 -3.033 5.458 1.00 97.50 141 VAL A CA 1
ATOM 1119 C C . VAL A 1 141 ? 2.066 -4.154 4.419 1.00 97.50 141 VAL A C 1
ATOM 1121 O O . VAL A 1 141 ? 3.121 -4.666 4.051 1.00 97.50 141 VAL A O 1
ATOM 1124 N N . LEU A 1 142 ? 0.888 -4.506 3.894 1.00 98.00 142 LEU A N 1
ATOM 1125 C CA . LEU A 1 142 ? 0.772 -5.531 2.848 1.00 98.00 142 LEU A CA 1
ATOM 1126 C C . LEU A 1 142 ? 1.533 -5.139 1.574 1.00 98.00 142 LEU A C 1
ATOM 1128 O O . LEU A 1 142 ? 2.176 -5.981 0.946 1.00 98.00 142 LEU A O 1
ATOM 1132 N N . ILE A 1 143 ? 1.490 -3.855 1.210 1.00 98.19 143 ILE A N 1
ATOM 1133 C CA . ILE A 1 143 ? 2.222 -3.314 0.065 1.00 98.19 143 ILE A CA 1
ATOM 1134 C C . ILE A 1 143 ? 3.737 -3.357 0.279 1.00 98.19 143 ILE A C 1
ATOM 1136 O O . ILE A 1 143 ? 4.452 -3.753 -0.643 1.00 98.19 143 ILE A O 1
ATOM 1140 N N . GLU A 1 144 ? 4.241 -3.005 1.464 1.00 97.12 144 GLU A N 1
ATOM 1141 C CA . GLU A 1 144 ? 5.673 -3.109 1.768 1.00 97.12 144 GLU A CA 1
ATOM 1142 C C . GLU A 1 144 ? 6.148 -4.568 1.708 1.00 97.12 144 GLU A C 1
ATOM 1144 O O . GLU A 1 144 ? 7.134 -4.873 1.036 1.00 97.12 144 GLU A O 1
ATOM 1149 N N . GLU A 1 145 ? 5.436 -5.496 2.346 1.00 97.38 145 GLU A N 1
ATOM 1150 C CA . GLU A 1 145 ? 5.809 -6.915 2.341 1.00 97.38 145 GLU A CA 1
ATOM 1151 C C . GLU A 1 145 ? 5.830 -7.488 0.909 1.00 97.38 145 GLU A C 1
ATOM 1153 O O . GLU A 1 145 ? 6.820 -8.096 0.490 1.00 97.38 145 GLU A O 1
ATOM 1158 N N . TYR A 1 146 ? 4.805 -7.207 0.098 1.00 98.19 146 TYR A N 1
ATOM 1159 C CA . TYR A 1 146 ? 4.737 -7.708 -1.276 1.00 98.19 146 TYR A CA 1
ATOM 1160 C C . TYR A 1 146 ? 5.723 -7.001 -2.222 1.00 98.19 146 TYR A C 1
ATOM 1162 O O . TYR A 1 146 ? 6.567 -7.642 -2.853 1.00 98.19 146 TYR A O 1
ATOM 1170 N N . LEU A 1 147 ? 5.677 -5.668 -2.328 1.00 97.69 147 LEU A N 1
ATOM 1171 C CA . LEU A 1 147 ? 6.447 -4.930 -3.337 1.00 97.69 147 LEU A CA 1
ATOM 1172 C C . LEU A 1 147 ? 7.907 -4.700 -2.934 1.00 97.69 147 LEU A C 1
ATOM 1174 O O . LEU A 1 147 ? 8.789 -4.796 -3.796 1.00 97.69 147 LEU A O 1
ATOM 1178 N N . LYS A 1 148 ? 8.200 -4.440 -1.653 1.00 95.88 148 LYS A N 1
ATOM 1179 C CA . LYS A 1 148 ? 9.573 -4.219 -1.161 1.00 95.88 148 LYS A CA 1
ATOM 1180 C C . LYS A 1 148 ? 10.259 -5.540 -0.845 1.00 95.88 148 LYS A C 1
ATOM 1182 O O . LYS A 1 148 ? 11.329 -5.801 -1.402 1.00 95.88 148 LYS A O 1
ATOM 1187 N N . LYS A 1 149 ? 9.631 -6.382 -0.021 1.00 95.94 149 LYS A N 1
ATOM 1188 C CA . LYS A 1 149 ? 10.234 -7.618 0.509 1.00 95.94 149 LYS A CA 1
ATOM 1189 C C . LYS A 1 149 ? 9.984 -8.858 -0.359 1.00 95.94 149 LYS A C 1
ATOM 1191 O O . LYS A 1 149 ? 10.585 -9.893 -0.103 1.00 95.94 149 LYS A O 1
ATOM 1196 N N . SER A 1 150 ? 9.205 -8.731 -1.438 1.00 96.62 150 SER A N 1
ATOM 1197 C CA . SER A 1 150 ? 8.890 -9.833 -2.364 1.00 96.62 150 SER A CA 1
ATOM 1198 C C . SER A 1 150 ? 8.165 -11.009 -1.691 1.00 96.62 150 SER A C 1
ATOM 1200 O O . SER A 1 150 ? 8.356 -12.156 -2.091 1.00 96.62 150 SER A O 1
ATOM 1202 N N . VAL A 1 151 ? 7.351 -10.742 -0.667 1.00 96.19 151 VAL A N 1
ATOM 1203 C CA . VAL A 1 151 ? 6.561 -11.762 0.036 1.00 96.19 151 VAL A CA 1
ATOM 1204 C C . VAL A 1 151 ? 5.238 -11.978 -0.690 1.00 96.19 151 VAL A C 1
ATOM 1206 O O . VAL A 1 151 ? 4.431 -11.058 -0.786 1.00 96.19 151 VAL A O 1
ATOM 1209 N N . VAL A 1 152 ? 4.993 -13.198 -1.168 1.00 97.50 152 VAL A N 1
ATOM 1210 C CA . VAL A 1 152 ? 3.716 -13.589 -1.785 1.00 97.50 152 VAL A CA 1
ATOM 1211 C C . VAL A 1 152 ? 2.814 -14.223 -0.734 1.00 97.50 152 VAL A C 1
ATOM 1213 O O . VAL A 1 152 ? 3.200 -15.176 -0.050 1.00 97.50 152 VAL A O 1
ATOM 1216 N N . PHE A 1 153 ? 1.604 -13.692 -0.599 1.00 97.06 153 PHE A N 1
ATOM 1217 C CA . PHE A 1 153 ? 0.655 -14.135 0.412 1.00 97.06 153 PHE A CA 1
ATOM 1218 C C . PHE A 1 153 ? -0.159 -15.345 -0.062 1.00 97.06 153 PHE A C 1
ATOM 1220 O O . PHE A 1 153 ? -0.459 -15.504 -1.242 1.00 97.06 153 PHE A O 1
ATOM 1227 N N . ASN A 1 154 ? -0.547 -16.198 0.881 1.00 96.00 154 ASN A N 1
ATOM 1228 C CA . ASN A 1 154 ? -1.286 -17.431 0.668 1.00 96.00 154 ASN A CA 1
ATOM 1229 C C . ASN A 1 154 ? -2.360 -17.570 1.747 1.00 96.00 154 ASN A C 1
ATOM 1231 O O . ASN A 1 154 ? -2.123 -17.305 2.925 1.00 96.00 154 ASN A O 1
ATOM 1235 N N . LYS A 1 155 ? -3.549 -18.029 1.354 1.00 92.00 155 LYS A N 1
ATOM 1236 C CA . LYS A 1 155 ? -4.641 -18.272 2.304 1.00 92.00 155 LYS A CA 1
ATOM 1237 C C . LYS A 1 155 ? -4.271 -19.364 3.311 1.00 92.00 155 LYS A C 1
ATOM 1239 O O . LYS A 1 155 ? -3.589 -20.326 2.966 1.00 92.00 155 LYS A O 1
ATOM 1244 N N . GLY A 1 156 ? -4.768 -19.227 4.540 1.00 89.88 156 GLY A N 1
ATOM 1245 C CA . GLY A 1 156 ? -4.550 -20.198 5.618 1.00 89.88 156 GLY A CA 1
ATOM 1246 C C . GLY A 1 156 ? -3.171 -20.126 6.281 1.00 89.88 156 GLY A C 1
ATOM 1247 O O . GLY A 1 156 ? -2.840 -21.004 7.072 1.00 89.88 156 GLY A O 1
ATOM 1248 N N . GLN A 1 157 ? -2.365 -19.110 5.965 1.00 93.62 157 GLN A N 1
ATOM 1249 C CA . GLN A 1 157 ? -1.096 -18.831 6.638 1.00 93.62 157 GLN A CA 1
ATOM 1250 C C . GLN A 1 157 ? -1.279 -17.776 7.736 1.00 93.62 157 GLN A C 1
ATOM 1252 O O . GLN A 1 157 ? -2.163 -16.927 7.647 1.00 93.62 157 GLN A O 1
ATOM 1257 N N . ASN A 1 158 ? -0.421 -17.814 8.760 1.00 94.88 158 ASN A N 1
ATOM 1258 C CA . ASN A 1 158 ? -0.382 -16.785 9.800 1.00 94.88 158 ASN A CA 1
ATOM 1259 C C . ASN A 1 158 ? 0.579 -15.658 9.395 1.00 94.88 158 ASN A C 1
ATOM 1261 O O . ASN A 1 158 ? 1.762 -15.894 9.131 1.00 94.88 158 ASN A O 1
ATOM 1265 N N . TYR A 1 159 ? 0.077 -14.424 9.411 1.00 95.31 159 TYR A N 1
ATOM 1266 C CA . TYR A 1 159 ? 0.826 -13.229 9.030 1.00 95.31 159 TYR A CA 1
ATOM 1267 C C . TYR A 1 159 ? 1.092 -12.274 10.192 1.00 95.31 159 TYR A C 1
ATOM 1269 O O . TYR A 1 159 ? 1.520 -11.149 9.973 1.00 95.31 159 TYR A O 1
ATOM 1277 N N . ASP A 1 160 ? 0.924 -12.688 11.448 1.00 93.69 160 ASP A N 1
ATOM 1278 C CA . ASP A 1 160 ? 1.017 -11.789 12.612 1.00 93.69 160 ASP A CA 1
ATOM 1279 C C . ASP A 1 160 ? 2.384 -11.113 12.763 1.00 93.69 160 ASP A C 1
ATOM 1281 O O . ASP A 1 160 ? 2.507 -10.060 13.391 1.00 93.69 160 ASP A O 1
ATOM 1285 N N . HIS A 1 161 ? 3.419 -11.703 12.168 1.00 89.50 161 HIS A N 1
ATOM 1286 C CA . HIS A 1 161 ? 4.764 -11.149 12.131 1.00 89.50 161 HIS A CA 1
ATOM 1287 C C . HIS A 1 161 ? 4.852 -9.817 11.364 1.00 89.50 161 HIS A C 1
ATOM 1289 O O . HIS A 1 161 ? 5.668 -8.976 11.745 1.00 89.50 161 HIS A O 1
ATOM 1295 N N . ILE A 1 162 ? 3.990 -9.561 10.367 1.00 90.31 162 ILE A N 1
ATOM 1296 C CA . ILE A 1 162 ? 4.061 -8.335 9.547 1.00 90.31 162 ILE A CA 1
ATOM 1297 C C . ILE A 1 162 ? 3.774 -7.072 10.372 1.00 90.31 162 ILE A C 1
ATOM 1299 O O . ILE A 1 162 ? 4.301 -6.006 10.079 1.00 90.31 162 ILE A O 1
ATOM 1303 N N . LEU A 1 163 ? 3.000 -7.175 11.458 1.00 85.81 163 LEU A N 1
ATOM 1304 C CA . LEU A 1 163 ? 2.741 -6.048 12.369 1.00 85.81 163 LEU A CA 1
ATOM 1305 C C . LEU A 1 163 ? 3.682 -6.012 13.579 1.00 85.81 163 LEU A C 1
ATOM 1307 O O . LEU A 1 163 ? 3.771 -4.988 14.258 1.00 85.81 163 LEU A O 1
ATOM 1311 N N . LYS A 1 164 ? 4.392 -7.110 13.862 1.00 73.62 164 LYS A N 1
ATOM 1312 C CA . LYS A 1 164 ? 5.400 -7.181 14.932 1.00 73.62 164 LYS A CA 1
ATOM 1313 C C . LYS A 1 164 ? 6.738 -6.606 14.469 1.00 73.62 164 LYS A C 1
ATOM 1315 O O . LYS A 1 164 ? 7.335 -5.811 15.189 1.00 73.62 164 LYS A O 1
ATOM 1320 N N . ASN A 1 165 ? 7.169 -6.936 13.253 1.00 57.06 165 ASN A N 1
ATOM 1321 C CA . ASN A 1 165 ? 8.455 -6.493 12.706 1.00 57.06 165 ASN A CA 1
ATOM 1322 C C . ASN A 1 165 ? 8.488 -4.976 12.454 1.00 57.06 165 ASN A C 1
ATOM 1324 O O . ASN A 1 165 ? 9.483 -4.326 12.764 1.00 57.06 165 ASN A O 1
ATOM 1328 N N . ASN A 1 166 ? 7.359 -4.386 12.046 1.00 54.31 166 ASN A N 1
ATOM 1329 C CA . ASN A 1 166 ? 7.215 -2.934 11.886 1.00 54.31 166 ASN A CA 1
ATOM 1330 C C . ASN A 1 166 ? 7.288 -2.133 13.205 1.00 54.31 166 ASN A C 1
ATOM 1332 O O . ASN A 1 166 ? 7.370 -0.911 13.158 1.00 54.31 166 ASN A O 1
ATOM 1336 N N . ARG A 1 167 ? 7.254 -2.778 14.385 1.00 50.66 167 ARG A N 1
ATOM 1337 C CA . ARG A 1 167 ? 7.538 -2.098 15.667 1.00 50.66 167 ARG A CA 1
ATOM 1338 C C . ARG A 1 167 ? 9.039 -1.996 15.946 1.00 50.66 167 ARG A C 1
ATOM 1340 O O . ARG A 1 167 ? 9.464 -1.039 16.587 1.00 50.66 167 ARG A O 1
ATOM 1347 N N . ASN A 1 168 ? 9.828 -2.943 15.438 1.00 41.19 168 ASN A N 1
ATOM 1348 C CA . ASN A 1 168 ? 11.273 -3.017 15.664 1.00 41.19 168 ASN A CA 1
ATOM 1349 C C . ASN A 1 168 ? 12.084 -2.287 14.576 1.00 41.19 168 ASN A C 1
ATOM 1351 O O . ASN A 1 168 ? 13.152 -1.773 14.882 1.00 41.19 168 ASN A O 1
ATOM 1355 N N . GLU A 1 169 ? 11.559 -2.156 13.350 1.00 43.97 169 GLU A N 1
ATOM 1356 C CA . GLU A 1 169 ? 12.167 -1.346 12.272 1.00 43.97 169 GLU A CA 1
ATOM 1357 C C . GLU A 1 169 ? 12.054 0.182 12.514 1.00 43.97 169 GLU A C 1
ATOM 1359 O O . GLU A 1 169 ? 12.655 0.972 11.794 1.00 43.97 169 GLU A O 1
ATOM 1364 N N . THR A 1 170 ? 11.354 0.632 13.568 1.00 42.12 170 THR A N 1
ATOM 1365 C CA . THR A 1 170 ? 11.336 2.055 13.983 1.00 42.12 170 THR A CA 1
ATOM 1366 C C . THR A 1 170 ? 12.669 2.544 14.570 1.00 42.12 170 THR A C 1
ATOM 1368 O O . THR A 1 170 ? 12.830 3.737 14.818 1.00 42.12 170 THR A O 1
ATOM 1371 N N . ALA A 1 171 ? 13.634 1.648 14.790 1.00 36.94 171 ALA A N 1
ATOM 1372 C CA . ALA A 1 171 ? 15.012 2.002 15.087 1.00 36.94 171 ALA A CA 1
ATOM 1373 C C . ALA A 1 171 ? 15.883 1.612 13.886 1.00 36.94 171 ALA A C 1
ATOM 1375 O O . ALA A 1 171 ? 16.192 0.441 13.705 1.00 36.94 171 ALA A O 1
ATOM 1376 N N . SER A 1 172 ? 16.306 2.608 13.103 1.00 43.78 172 SER A N 1
ATOM 1377 C CA . SER A 1 172 ? 17.301 2.472 12.030 1.00 43.78 172 SER A CA 1
ATOM 1378 C C . SER A 1 172 ? 16.843 1.707 10.776 1.00 43.78 172 SER A C 1
ATOM 1380 O O . SER A 1 172 ? 17.243 0.572 10.551 1.00 43.78 172 SER A O 1
ATOM 1382 N N . GLU A 1 173 ? 16.124 2.391 9.885 1.00 38.66 173 GLU A N 1
ATOM 1383 C CA . GLU A 1 173 ? 16.545 2.562 8.485 1.00 38.66 173 GLU A CA 1
ATOM 1384 C C . GLU A 1 173 ? 15.721 3.692 7.849 1.00 38.66 173 GLU A C 1
ATOM 1386 O O . GLU A 1 173 ? 14.498 3.742 7.965 1.00 38.66 173 GLU A O 1
ATOM 1391 N N . ASP A 1 174 ? 16.434 4.641 7.246 1.00 44.69 174 ASP A N 1
ATOM 1392 C CA . ASP A 1 174 ? 15.939 5.859 6.605 1.00 44.69 174 ASP A CA 1
ATOM 1393 C C . ASP A 1 174 ? 14.714 5.573 5.716 1.00 44.69 174 ASP A C 1
ATOM 1395 O O . ASP A 1 174 ? 14.800 4.905 4.683 1.00 44.69 174 ASP A O 1
ATOM 1399 N N . SER A 1 175 ? 13.549 6.075 6.131 1.00 42.56 175 SER A N 1
ATOM 1400 C CA . SER A 1 175 ? 12.267 5.917 5.434 1.00 42.56 175 SER A CA 1
ATOM 1401 C C . SER A 1 175 ? 12.229 6.647 4.085 1.00 42.56 175 SER A C 1
ATOM 1403 O O . SER A 1 175 ? 11.195 6.660 3.421 1.00 42.56 175 SER A O 1
ATOM 1405 N N . GLY A 1 176 ? 13.335 7.261 3.643 1.00 44.16 176 GLY A N 1
ATOM 1406 C CA . GLY A 1 176 ? 13.365 8.118 2.458 1.00 44.16 176 GLY A CA 1
ATOM 1407 C C . GLY A 1 176 ? 12.525 9.387 2.636 1.00 44.16 176 GLY A C 1
ATOM 1408 O O . GLY A 1 176 ? 12.352 10.150 1.684 1.00 44.16 176 GLY A O 1
ATOM 1409 N N . PHE A 1 177 ? 12.014 9.607 3.850 1.00 45.44 177 PHE A N 1
ATOM 1410 C CA . PHE A 1 177 ? 11.323 10.799 4.296 1.00 45.44 177 PHE A CA 1
ATOM 1411 C C . PHE A 1 177 ? 12.370 11.750 4.873 1.00 45.44 177 PHE A C 1
ATOM 1413 O O . PHE A 1 177 ? 12.679 11.734 6.065 1.00 45.44 177 PHE A O 1
ATOM 1420 N N . SER A 1 178 ? 12.967 12.571 4.007 1.00 48.72 178 SER A N 1
ATOM 1421 C CA . SER A 1 178 ? 13.837 13.649 4.467 1.00 48.72 178 SER A CA 1
ATOM 1422 C C . SER A 1 178 ? 12.961 14.750 5.065 1.00 48.72 178 SER A C 1
ATOM 1424 O O . SER A 1 178 ? 12.345 15.529 4.331 1.00 48.72 178 SER A O 1
ATOM 1426 N N . VAL A 1 179 ? 12.895 14.810 6.390 1.00 55.16 179 VAL A N 1
ATOM 1427 C CA . VAL A 1 179 ? 12.390 15.990 7.093 1.00 55.16 179 VAL A CA 1
ATOM 1428 C C . VAL A 1 179 ? 13.483 17.039 7.038 1.00 55.16 179 VAL A C 1
ATOM 1430 O O . VAL A 1 179 ? 14.627 16.739 7.376 1.00 55.16 179 VAL A O 1
ATOM 1433 N N . ASP A 1 180 ? 13.153 18.261 6.624 1.00 57.97 180 ASP A N 1
ATOM 1434 C CA . ASP A 1 180 ? 14.069 19.376 6.841 1.00 57.97 180 ASP A CA 1
ATOM 1435 C C . ASP A 1 180 ? 14.301 19.517 8.360 1.00 57.97 180 ASP A C 1
ATOM 1437 O O . ASP A 1 180 ? 13.357 19.850 9.087 1.00 57.97 180 ASP A O 1
ATOM 1441 N N . PRO A 1 181 ? 15.528 19.281 8.863 1.00 61.12 181 PRO A N 1
ATOM 1442 C CA . PRO A 1 181 ? 15.809 19.283 10.297 1.00 61.12 181 PRO A CA 1
ATOM 1443 C C . PRO A 1 181 ? 15.591 20.659 10.939 1.00 61.12 181 PRO A C 1
ATOM 1445 O O . PRO A 1 181 ? 15.482 20.757 12.159 1.00 61.12 181 PRO A O 1
ATOM 1448 N N . THR A 1 182 ? 15.511 21.717 10.131 1.00 57.12 182 THR A N 1
ATOM 1449 C CA . THR A 1 182 ? 15.301 23.093 10.583 1.00 57.12 182 THR A CA 1
ATOM 1450 C C . THR A 1 182 ? 13.828 23.482 10.670 1.00 57.12 182 THR A C 1
ATOM 1452 O O . THR A 1 182 ? 13.447 24.200 11.591 1.00 57.12 182 THR A O 1
ATOM 1455 N N . SER A 1 183 ? 12.984 23.032 9.736 1.00 69.69 183 SER A N 1
ATOM 1456 C CA . SER A 1 183 ? 11.563 23.414 9.707 1.00 69.69 183 SER A CA 1
ATOM 1457 C C . SER A 1 183 ? 10.599 22.319 10.158 1.00 69.69 183 SER A C 1
ATOM 1459 O O . SER A 1 183 ? 9.419 22.610 10.363 1.00 69.69 183 SER A O 1
ATOM 1461 N N . GLY A 1 184 ? 11.058 21.070 10.289 1.00 55.31 184 GLY A N 1
ATOM 1462 C CA . GLY A 1 184 ? 10.197 19.920 10.573 1.00 55.31 184 GLY A CA 1
ATOM 1463 C C . GLY A 1 184 ? 9.213 19.600 9.441 1.00 55.31 184 GLY A C 1
ATOM 1464 O O . GLY A 1 184 ? 8.326 18.767 9.617 1.00 55.31 184 GLY A O 1
ATOM 1465 N N . LYS A 1 185 ? 9.326 20.272 8.287 1.00 57.97 185 LYS A N 1
ATOM 1466 C CA . LYS A 1 185 ? 8.424 20.089 7.152 1.00 57.97 185 LYS A CA 1
ATOM 1467 C C . LYS A 1 185 ? 8.904 18.934 6.283 1.00 57.97 185 LYS A C 1
ATOM 1469 O O . LYS A 1 185 ? 10.094 18.811 5.991 1.00 57.97 185 LYS A O 1
ATOM 1474 N N . ALA A 1 186 ? 7.951 18.117 5.845 1.00 55.00 186 ALA A N 1
ATOM 1475 C CA . ALA A 1 186 ? 8.159 17.225 4.717 1.00 55.00 186 ALA A CA 1
ATOM 1476 C C . ALA A 1 186 ? 8.412 18.075 3.463 1.00 55.00 186 ALA A C 1
ATOM 1478 O O . ALA A 1 186 ? 7.701 19.058 3.225 1.00 55.00 186 ALA A O 1
ATOM 1479 N N . ASN A 1 187 ? 9.420 17.714 2.670 1.00 46.84 187 ASN A N 1
ATOM 1480 C CA . ASN A 1 187 ? 9.600 18.291 1.341 1.00 46.84 187 ASN A CA 1
ATOM 1481 C C . ASN A 1 187 ? 8.476 17.762 0.434 1.00 46.84 187 ASN A C 1
ATOM 1483 O O . ASN A 1 187 ? 8.574 16.642 -0.066 1.00 46.84 187 ASN A O 1
ATOM 1487 N N . PHE A 1 188 ? 7.405 18.544 0.277 1.00 49.66 188 PHE A N 1
ATOM 1488 C CA . PHE A 1 188 ? 6.334 18.287 -0.694 1.00 49.66 188 PHE A CA 1
ATOM 1489 C C . PHE A 1 188 ? 6.751 18.706 -2.107 1.00 49.66 188 PHE A C 1
ATOM 1491 O O . PHE A 1 188 ? 7.319 19.815 -2.245 1.00 49.66 188 PHE A O 1
#

Radius of gyration: 19.67 Å; chains: 1; bounding box: 62×48×67 Å

pLDDT: mean 83.98, std 18.32, range [36.94, 98.69]